Protein AF-0000000071303535 (afdb_homodimer)

Solvent-accessible surface area (backbone atoms only — not comparable to full-atom values): 16013 Å² total; per-residue (Å²): 134,84,82,80,77,78,75,60,75,80,63,80,74,70,64,69,58,74,83,58,77,64,74,82,63,90,60,69,71,50,70,33,48,31,32,41,33,42,33,33,62,86,78,70,45,72,51,74,47,78,40,44,29,44,66,89,25,22,43,39,17,25,52,47,48,33,37,77,74,31,90,90,42,44,72,45,66,46,76,41,69,42,66,25,46,36,82,42,27,54,68,84,49,58,52,30,68,91,77,30,31,38,73,44,52,30,39,34,52,96,85,44,75,44,79,56,94,60,48,44,37,54,35,65,69,55,77,68,25,32,38,34,42,35,35,44,69,66,137,135,83,82,79,78,79,77,63,77,80,63,80,74,70,67,69,60,76,84,59,76,65,74,80,63,90,60,71,72,50,69,34,49,32,33,42,34,42,32,34,62,85,76,70,45,74,52,74,46,79,41,44,28,45,65,89,27,22,43,39,17,25,53,48,49,32,36,76,74,31,91,89,42,44,71,45,66,48,77,41,69,42,66,26,44,36,82,42,26,53,67,84,50,57,51,30,65,90,78,30,32,39,74,44,52,30,38,33,51,97,85,44,74,44,78,56,94,61,49,43,35,53,35,65,69,55,77,69,25,32,38,33,42,34,34,44,70,66,134

Radius of gyration: 20.57 Å; Cα contacts (8 Å, |Δi|>4): 544; chains: 2; bounding box: 60×55×43 Å

pLDDT: mean 84.47, std 25.71, range [23.14, 98.94]

Sequence (278 aa):
MALTAISLLCFAALLPFPGLGLPAGSGKLEQVPVRVTVINELTNEQISYSTTVVEEGLMFGALNQLQDTNDGFKFSYTIHKTFGIYLESVNGLAGSDKDQTYWELLSEKAGVITRLEVGIGCYQPKKNENFIMNFTSWDMALTAISLLC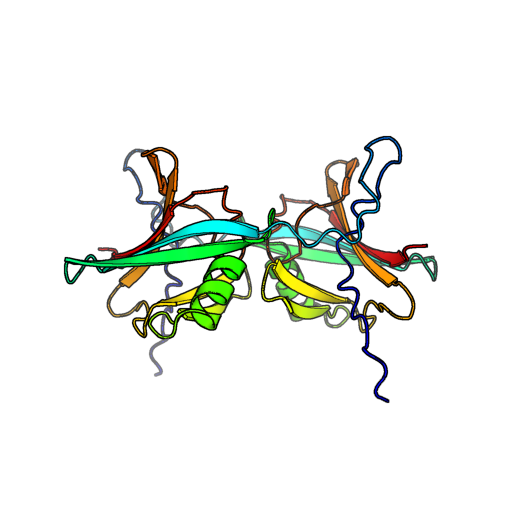FAALLPFPGLGLPAGSGKLEQVPVRVTVINELTNEQISYSTTVVEEGLMFGALNQLQDTNDGFKFSYTIHKTFGIYLESVNGLAGSDKDQTYWELLSEKAGVITRLEVGIGCYQPKKNENFIMNFTSWD

Secondary structure (DSSP, 8-state):
-----------------TTS----------EEEEEEEEEETTTTEEEEEEEEEETT--HHHHHHHHHHH-TT--EEEEEETTTEEEEEEETTEE-BTTTTEEEEEEEEETTEEEE-SS-TTT--PPTT-EEEEEEEE--/-----------------TTS----------EEEEEEEEEETTTTEEEEEEEEEETT--HHHHHHHHHHH-TT--EEEEEETTTEEEEEEETTEE-BTTTTEEEEEEEEETTEEEE-SS-TTT--PPTT-EEEEEEEE--

Structure (mmCIF, N/CA/C/O backbone):
data_AF-0000000071303535-model_v1
#
loop_
_entity.id
_entity.type
_entity.pdbx_description
1 polymer 'DUF4430 domain-containing protein'
#
loop_
_atom_site.group_PDB
_atom_site.id
_atom_site.type_symbol
_atom_site.label_atom_id
_atom_site.label_alt_id
_atom_site.label_comp_id
_atom_site.label_asym_id
_atom_site.label_entity_id
_atom_site.label_seq_id
_atom_site.pdbx_PDB_ins_code
_atom_site.Cartn_x
_atom_site.Cartn_y
_atom_site.Cartn_z
_atom_site.occupancy
_atom_site.B_iso_or_equiv
_atom_site.auth_seq_id
_atom_site.auth_comp_id
_atom_site.auth_asym_id
_atom_site.auth_atom_id
_atom_site.pdbx_PDB_model_num
ATOM 1 N N . MET A 1 1 ? 28.141 20.281 -17.656 1 27.3 1 MET A N 1
ATOM 2 C CA . MET A 1 1 ? 28.484 19.062 -16.922 1 27.3 1 MET A CA 1
ATOM 3 C C . MET A 1 1 ? 27.438 18.75 -15.875 1 27.3 1 MET A C 1
ATOM 5 O O . MET A 1 1 ? 27.172 19.562 -14.992 1 27.3 1 MET A O 1
ATOM 9 N N . ALA A 1 2 ? 26.312 18.016 -16.234 1 26.92 2 ALA A N 1
ATOM 10 C CA . ALA A 1 2 ? 24.938 18.109 -15.766 1 26.92 2 ALA A CA 1
ATOM 11 C C . ALA A 1 2 ? 24.828 17.672 -14.305 1 26.92 2 ALA A C 1
ATOM 13 O O . ALA A 1 2 ? 25.5 16.734 -13.875 1 26.92 2 ALA A O 1
ATOM 14 N N . LEU A 1 3 ? 24.297 18.547 -13.359 1 23.25 3 LEU A N 1
ATOM 15 C CA . LEU A 1 3 ? 24.031 18.578 -11.922 1 23.25 3 LEU A CA 1
ATOM 16 C C . LEU A 1 3 ? 23.141 17.406 -11.516 1 23.25 3 LEU A C 1
ATOM 18 O O . LEU A 1 3 ? 22.031 17.234 -12.055 1 23.25 3 LEU A O 1
ATOM 22 N N . THR A 1 4 ? 23.797 16.266 -11.203 1 27.47 4 THR A N 1
ATOM 23 C CA . THR A 1 4 ? 23.219 15.008 -10.727 1 27.47 4 THR A CA 1
ATOM 24 C C . THR A 1 4 ? 22.234 15.273 -9.586 1 27.47 4 THR A C 1
ATOM 26 O O . THR A 1 4 ? 22.641 15.758 -8.523 1 27.47 4 THR A O 1
ATOM 29 N N . ALA A 1 5 ? 20.969 15.625 -9.82 1 28.45 5 ALA A N 1
ATOM 30 C CA . ALA A 1 5 ? 19.891 15.922 -8.875 1 28.45 5 ALA A CA 1
ATOM 31 C C . ALA A 1 5 ? 19.703 14.773 -7.887 1 28.45 5 ALA A C 1
ATOM 33 O O . ALA A 1 5 ? 19.406 13.641 -8.281 1 28.45 5 ALA A O 1
ATOM 34 N N . ILE A 1 6 ? 20.469 14.719 -6.766 1 30.06 6 ILE A N 1
ATOM 35 C CA . ILE A 1 6 ? 20.344 13.805 -5.633 1 30.06 6 ILE A CA 1
ATOM 36 C C . ILE A 1 6 ? 18.906 13.805 -5.113 1 30.06 6 ILE A C 1
ATOM 38 O O . ILE A 1 6 ? 18.438 14.82 -4.586 1 30.06 6 ILE A O 1
ATOM 42 N N . SER A 1 7 ? 17.906 13.391 -5.836 1 29.11 7 SER A N 1
ATOM 43 C CA . SER A 1 7 ? 16.531 13.25 -5.363 1 29.11 7 SER A CA 1
ATOM 44 C C . SER A 1 7 ? 16.469 12.461 -4.059 1 29.11 7 SER A C 1
ATOM 46 O O . SER A 1 7 ? 16.766 11.273 -4.035 1 29.11 7 SER A O 1
ATOM 48 N N . LEU A 1 8 ? 16.859 12.984 -2.938 1 28.91 8 LEU A N 1
ATOM 49 C CA . LEU A 1 8 ? 16.688 12.461 -1.584 1 28.91 8 LEU A CA 1
ATOM 50 C C . LEU A 1 8 ? 15.227 12.125 -1.311 1 28.91 8 LEU A C 1
ATOM 52 O O . LEU A 1 8 ? 14.383 13.023 -1.243 1 28.91 8 LEU A O 1
ATOM 56 N N . LEU A 1 9 ? 14.688 11.086 -1.899 1 33 9 LEU A N 1
ATOM 57 C CA . LEU A 1 9 ? 13.406 10.523 -1.497 1 33 9 LEU A CA 1
ATOM 58 C C . LEU A 1 9 ? 13.242 10.578 0.018 1 33 9 LEU A C 1
ATOM 60 O O . LEU A 1 9 ? 14.055 10.008 0.753 1 33 9 LEU A O 1
ATOM 64 N N . CYS A 1 10 ? 12.734 11.602 0.532 1 31.38 10 CYS A N 1
ATOM 65 C CA . CYS A 1 10 ? 12.414 11.867 1.93 1 31.38 10 CYS A CA 1
ATOM 66 C C . CYS A 1 10 ? 11.773 10.641 2.58 1 31.38 10 CYS A C 1
ATOM 68 O O . CYS A 1 10 ? 10.648 10.266 2.24 1 31.38 10 CYS A O 1
ATOM 70 N N . PHE A 1 11 ? 12.484 9.539 3.021 1 32.41 11 PHE A N 1
ATOM 71 C CA . PHE A 1 11 ? 12.234 8.531 4.039 1 32.41 11 PHE A CA 1
ATOM 72 C C . PHE A 1 11 ? 11.492 9.125 5.23 1 32.41 11 PHE A C 1
ATOM 74 O O . PHE A 1 11 ? 11.75 10.266 5.621 1 32.41 11 PHE A O 1
ATOM 81 N N . ALA A 1 12 ? 10.203 8.797 5.559 1 34.56 12 ALA A N 1
ATOM 82 C CA . ALA A 1 12 ? 9.766 9.047 6.93 1 34.56 12 ALA A CA 1
ATOM 83 C C . ALA A 1 12 ? 10.945 9.086 7.887 1 34.56 12 ALA A C 1
ATOM 85 O O . ALA A 1 12 ? 11.773 8.172 7.906 1 34.56 12 ALA A O 1
ATOM 86 N N . ALA A 1 13 ? 11.289 10.289 8.25 1 32.31 13 ALA A N 1
ATOM 87 C CA . ALA A 1 13 ? 12.344 10.578 9.219 1 32.31 13 ALA A CA 1
ATOM 88 C C . ALA A 1 13 ? 12.266 9.633 10.414 1 32.31 13 ALA A C 1
ATOM 90 O O . ALA A 1 13 ? 11.383 9.758 11.266 1 32.31 13 ALA A O 1
ATOM 91 N N . LEU A 1 14 ? 12.352 8.328 10.227 1 34.78 14 LEU A N 1
ATOM 92 C CA . LEU A 1 14 ? 12.859 7.719 11.453 1 34.78 14 LEU A CA 1
ATOM 93 C C . LEU A 1 14 ? 13.922 8.602 12.094 1 34.78 14 LEU A C 1
ATOM 95 O O . LEU A 1 14 ? 15.023 8.75 11.562 1 34.78 14 LEU A O 1
ATOM 99 N N . LEU A 1 15 ? 13.445 9.711 12.609 1 33.34 15 LEU A N 1
ATOM 100 C CA . LEU A 1 15 ? 14.43 10.414 13.422 1 33.34 15 LEU A CA 1
ATOM 101 C C . LEU A 1 15 ? 15.359 9.43 14.133 1 33.34 15 LEU A C 1
ATOM 103 O O . LEU A 1 15 ? 14.891 8.461 14.734 1 33.34 15 LEU A O 1
ATOM 107 N N . PRO A 1 16 ? 16.562 9.406 13.766 1 35.44 16 PRO A N 1
ATOM 108 C CA . PRO A 1 16 ? 17.5 8.766 14.688 1 35.44 16 PRO A CA 1
ATOM 109 C C . PRO A 1 16 ? 17.359 9.281 16.125 1 35.44 16 PRO A C 1
ATOM 111 O O . PRO A 1 16 ? 17.531 10.477 16.359 1 35.44 16 PRO A O 1
ATOM 114 N N . PHE A 1 17 ? 16.438 8.93 16.922 1 34.16 17 PHE A N 1
ATOM 115 C CA . PHE A 1 17 ? 16.938 9.094 18.297 1 34.16 17 PHE A CA 1
ATOM 116 C C . PHE A 1 17 ? 18.406 8.734 18.375 1 34.16 17 PHE A C 1
ATOM 118 O O . PHE A 1 17 ? 18.844 7.715 17.844 1 34.16 17 PHE A O 1
ATOM 125 N N . PRO A 1 18 ? 19.359 9.672 18.734 1 34.62 18 PRO A N 1
ATOM 126 C CA . PRO A 1 18 ? 20.797 9.422 18.812 1 34.62 18 PRO A CA 1
ATOM 127 C C . PRO A 1 18 ? 21.125 8.008 19.297 1 34.62 18 PRO A C 1
ATOM 129 O O . PRO A 1 18 ? 22.281 7.578 19.219 1 34.62 18 PRO A O 1
ATOM 132 N N . GLY A 1 19 ? 20.531 7.637 20.406 1 33.69 19 GLY A N 1
ATOM 133 C CA . GLY A 1 19 ? 21.266 6.492 20.906 1 33.69 19 GLY A CA 1
ATOM 134 C C . GLY A 1 19 ? 21.375 5.359 19.906 1 33.69 19 GLY A C 1
ATOM 135 O O . GLY A 1 19 ? 21.953 4.316 20.203 1 33.69 19 GLY A O 1
ATOM 136 N N . LEU A 1 20 ? 20.281 5.164 19.141 1 32.88 20 LEU A N 1
ATOM 137 C CA . LEU A 1 20 ? 20.531 4.031 18.266 1 32.88 20 LEU A CA 1
ATOM 138 C C . LEU A 1 20 ? 21.5 4.422 17.156 1 32.88 20 LEU A C 1
ATOM 140 O O . LEU A 1 20 ? 21.312 5.445 16.484 1 32.88 20 LEU A O 1
ATOM 144 N N . GLY A 1 21 ? 22.797 4.199 17.203 1 32.16 21 GLY A N 1
ATOM 145 C CA . GLY A 1 21 ? 23.844 4.164 16.188 1 32.16 21 GLY A CA 1
ATOM 146 C C . GLY A 1 21 ? 23.297 4.02 14.781 1 32.16 21 GLY A C 1
ATOM 147 O O . GLY A 1 21 ? 23.156 2.906 14.273 1 32.16 21 GLY A O 1
ATOM 148 N N . LEU A 1 22 ? 22.328 4.742 14.445 1 36.47 22 LEU A N 1
ATOM 149 C CA . LEU A 1 22 ? 22.125 4.586 13.008 1 36.47 22 LEU A CA 1
ATOM 150 C C . LEU A 1 22 ? 23.422 4.844 12.242 1 36.47 22 LEU A C 1
ATOM 152 O O . LEU A 1 22 ? 24.062 5.871 12.445 1 36.47 22 LEU A O 1
ATOM 156 N N . PRO A 1 23 ? 24.312 3.977 11.93 1 34.44 23 PRO A N 1
ATOM 157 C CA . PRO A 1 23 ? 25.438 4.332 11.055 1 34.44 23 PRO A CA 1
ATOM 158 C C . PRO A 1 23 ? 25.062 5.383 10.008 1 34.44 23 PRO A C 1
ATOM 160 O O . PRO A 1 23 ? 23.953 5.348 9.461 1 34.44 23 PRO A O 1
ATOM 163 N N . ALA A 1 24 ? 25.297 6.645 10.094 1 36.06 24 ALA A N 1
ATOM 164 C CA . ALA A 1 24 ? 25.422 7.66 9.047 1 36.06 24 ALA A CA 1
ATOM 165 C C . ALA A 1 24 ? 25.719 7.023 7.695 1 36.06 24 ALA A C 1
ATOM 167 O O . ALA A 1 24 ? 26.172 7.707 6.77 1 36.06 24 ALA A O 1
ATOM 168 N N . GLY A 1 25 ? 26.203 5.742 7.582 1 37.97 25 GLY A N 1
ATOM 169 C CA . GLY A 1 25 ? 26.672 5.258 6.293 1 37.97 25 GLY A CA 1
ATOM 170 C C . GLY A 1 25 ? 25.703 5.562 5.16 1 37.97 25 GLY A C 1
ATOM 171 O O . GLY A 1 25 ? 24.5 5.676 5.379 1 37.97 25 GLY A O 1
ATOM 172 N N . SER A 1 26 ? 25.969 6.48 4.09 1 44.56 26 SER A N 1
ATOM 173 C CA . SER A 1 26 ? 25.406 6.555 2.74 1 44.56 26 SER A CA 1
ATOM 174 C C . SER A 1 26 ? 24.625 5.301 2.395 1 44.56 26 SER A C 1
ATOM 176 O O . SER A 1 26 ? 25.125 4.406 1.712 1 44.56 26 SER A O 1
ATOM 178 N N . GLY A 1 27 ? 24.188 4.5 3.186 1 48.56 27 GLY A N 1
ATOM 179 C CA . GLY A 1 27 ? 24 3.061 3.236 1 48.56 27 GLY A CA 1
ATOM 180 C C . GLY A 1 27 ? 22.969 2.557 2.23 1 48.56 27 GLY A C 1
ATOM 181 O O . GLY A 1 27 ? 21.844 3.049 2.184 1 48.56 27 GLY A O 1
ATOM 182 N N . LYS A 1 28 ? 23.391 2.248 1.044 1 59.94 28 LYS A N 1
ATOM 183 C CA . LYS A 1 28 ? 22.625 1.481 0.061 1 59.94 28 LYS A CA 1
ATOM 184 C C . LYS A 1 28 ? 21.625 0.56 0.743 1 59.94 28 LYS A C 1
ATOM 186 O O . LYS A 1 28 ? 21.969 -0.163 1.68 1 59.94 28 LYS A O 1
ATOM 191 N N . LEU A 1 29 ? 20.375 1 0.657 1 79.19 29 LEU A N 1
ATOM 192 C CA . LEU A 1 29 ? 19.359 0.067 1.14 1 79.19 29 LEU A CA 1
ATOM 193 C C . LEU A 1 29 ? 19.75 -1.372 0.823 1 79.19 29 LEU A C 1
ATOM 195 O O . LEU A 1 29 ? 20.062 -1.696 -0.324 1 79.19 29 LEU A O 1
ATOM 199 N N . GLU A 1 30 ? 20.062 -2.119 1.83 1 91.5 30 GLU A N 1
ATOM 200 C CA . GLU A 1 30 ? 20.469 -3.51 1.682 1 91.5 30 GLU A CA 1
ATOM 201 C C . GLU A 1 30 ? 19.438 -4.312 0.894 1 91.5 30 GLU A C 1
ATOM 203 O O . GLU A 1 30 ? 18.234 -4.211 1.147 1 91.5 30 GLU A O 1
ATOM 208 N N . GLN A 1 31 ? 19.891 -4.918 -0.188 1 96.69 31 GLN A N 1
ATOM 209 C CA . GLN A 1 31 ? 19.078 -5.855 -0.955 1 96.69 31 GLN A CA 1
ATOM 210 C C . GLN A 1 31 ? 19.141 -7.254 -0.35 1 96.69 31 GLN A C 1
ATOM 212 O O . GLN A 1 31 ? 20.203 -7.746 0.001 1 96.69 31 GLN A O 1
ATOM 217 N N . VAL A 1 32 ? 17.984 -7.84 -0.22 1 97.88 32 VAL A N 1
ATOM 218 C CA . VAL A 1 32 ? 17.938 -9.203 0.291 1 97.88 32 VAL A CA 1
ATOM 219 C C . VAL A 1 32 ? 17.297 -10.125 -0.745 1 97.88 32 VAL A C 1
ATOM 221 O O . VAL A 1 32 ? 16.391 -9.711 -1.469 1 97.88 32 VAL A O 1
ATOM 224 N N . PRO A 1 33 ? 17.719 -11.367 -0.818 1 98.44 33 PRO A N 1
ATOM 225 C CA . PRO A 1 33 ? 17.156 -12.281 -1.81 1 98.44 33 PRO A CA 1
ATOM 226 C C . PRO A 1 33 ? 15.758 -12.773 -1.432 1 98.44 33 PRO A C 1
ATOM 228 O O . PRO A 1 33 ? 15.484 -13.023 -0.256 1 98.44 33 PRO A O 1
ATOM 231 N N . VAL A 1 34 ? 14.883 -12.875 -2.457 1 98.75 34 VAL A N 1
ATOM 232 C CA . VAL A 1 34 ? 13.578 -13.508 -2.344 1 98.75 34 VAL A CA 1
ATOM 233 C C . VAL A 1 34 ? 13.281 -14.305 -3.611 1 98.75 34 VAL A C 1
ATOM 235 O O . VAL A 1 34 ? 13.992 -14.195 -4.609 1 98.75 34 VAL A O 1
ATOM 238 N N . ARG A 1 35 ? 12.289 -15.164 -3.514 1 98.81 35 ARG A N 1
ATOM 239 C CA . ARG A 1 35 ? 11.82 -15.93 -4.664 1 98.81 35 ARG A CA 1
ATOM 240 C C . ARG A 1 35 ? 10.352 -15.641 -4.957 1 98.81 35 ARG A C 1
ATOM 242 O O . ARG A 1 35 ? 9.602 -15.25 -4.062 1 98.81 35 ARG A O 1
ATOM 249 N N . VAL A 1 36 ? 9.984 -15.703 -6.176 1 98.94 36 VAL A N 1
ATOM 250 C CA . VAL A 1 36 ? 8.609 -15.555 -6.633 1 98.94 36 VAL A CA 1
ATOM 251 C C . VAL A 1 36 ? 8.18 -16.812 -7.395 1 98.94 36 VAL A C 1
ATOM 253 O O . VAL A 1 36 ? 8.805 -17.188 -8.391 1 98.94 36 VAL A O 1
ATOM 256 N N . THR A 1 37 ? 7.219 -17.469 -6.887 1 98.88 37 THR A N 1
ATOM 257 C CA . THR A 1 37 ? 6.645 -18.594 -7.598 1 98.88 37 THR A CA 1
ATOM 258 C C . THR A 1 37 ? 5.254 -18.266 -8.125 1 98.88 37 THR A C 1
ATOM 260 O O . THR A 1 37 ? 4.387 -17.828 -7.363 1 98.88 37 THR A O 1
ATOM 263 N N . VAL A 1 38 ? 5.07 -18.406 -9.414 1 98.94 38 VAL A N 1
ATOM 264 C CA . VAL A 1 38 ? 3.789 -18.172 -10.078 1 98.94 38 VAL A CA 1
ATOM 265 C C . VAL A 1 38 ? 3.137 -19.516 -10.398 1 98.94 38 VAL A C 1
ATOM 267 O O . VAL A 1 38 ? 3.73 -20.359 -11.086 1 98.94 38 VAL A O 1
ATOM 270 N N . ILE A 1 39 ? 1.934 -19.734 -9.859 1 98.81 39 ILE A N 1
ATOM 271 C CA . ILE A 1 39 ? 1.203 -20.984 -10.062 1 98.81 39 ILE A CA 1
ATOM 272 C C . ILE A 1 39 ? -0.135 -20.688 -10.734 1 98.81 39 ILE A C 1
ATOM 274 O O . ILE A 1 39 ? -0.841 -19.75 -10.352 1 98.81 39 ILE A O 1
ATOM 278 N N . ASN A 1 40 ? -0.407 -21.328 -11.773 1 98.69 40 ASN A N 1
ATOM 279 C CA . ASN A 1 40 ? -1.754 -21.375 -12.328 1 98.69 40 ASN A CA 1
ATOM 280 C C . ASN A 1 40 ? -2.449 -22.688 -11.984 1 98.69 40 ASN A C 1
ATOM 282 O O . ASN A 1 40 ? -2.182 -23.719 -12.609 1 98.69 40 ASN A O 1
ATOM 286 N N . GLU A 1 41 ? -3.324 -22.625 -11.039 1 97.38 41 GLU A N 1
ATOM 287 C CA . GLU A 1 41 ? -3.994 -23.828 -10.57 1 97.38 41 GLU A CA 1
ATOM 288 C C . GLU A 1 41 ? -4.895 -24.422 -11.656 1 97.38 41 GLU A C 1
ATOM 290 O O . GLU A 1 41 ? -5.133 -25.625 -11.688 1 97.38 41 GLU A O 1
ATOM 295 N N . LEU A 1 42 ? -5.422 -23.594 -12.484 1 96.75 42 LEU A N 1
ATOM 296 C CA . LEU A 1 42 ? -6.367 -24.062 -13.492 1 96.75 42 LEU A CA 1
ATOM 297 C C . LEU A 1 42 ? -5.66 -24.875 -14.562 1 96.75 42 LEU A C 1
ATOM 299 O O . LEU A 1 42 ? -6.23 -25.828 -15.102 1 96.75 42 LEU A O 1
ATOM 303 N N . THR A 1 43 ? -4.434 -24.547 -14.867 1 97.5 43 THR A N 1
ATOM 304 C CA . THR A 1 43 ? -3.684 -25.266 -15.891 1 97.5 43 THR A CA 1
ATOM 305 C C . THR A 1 43 ? -2.611 -26.156 -15.25 1 97.5 43 THR A C 1
ATOM 307 O O . THR A 1 43 ? -1.944 -26.922 -15.945 1 97.5 43 THR A O 1
ATOM 310 N N . ASN A 1 44 ? -2.445 -26.031 -13.961 1 97.19 44 ASN A N 1
ATOM 311 C CA . ASN A 1 44 ? -1.444 -26.781 -13.211 1 97.19 44 ASN A CA 1
ATOM 312 C C . ASN A 1 44 ? -0.029 -26.453 -13.68 1 97.19 44 ASN A C 1
ATOM 314 O O . ASN A 1 44 ? 0.799 -27.344 -13.844 1 97.19 44 ASN A O 1
ATOM 318 N N . GLU A 1 45 ? 0.254 -25.281 -14.07 1 98 45 GLU A N 1
ATOM 319 C CA . GLU A 1 45 ? 1.578 -24.781 -14.438 1 98 45 GLU A CA 1
ATOM 320 C C . GLU A 1 45 ? 2.197 -23.969 -13.312 1 98 45 GLU A C 1
ATOM 322 O O . GLU A 1 45 ? 1.485 -23.281 -12.562 1 98 45 GLU A O 1
ATOM 327 N N . GLN A 1 46 ? 3.473 -24.078 -13.164 1 98.44 46 GLN A N 1
ATOM 328 C CA . GLN A 1 46 ? 4.211 -23.312 -12.164 1 98.44 46 GLN A CA 1
ATOM 329 C C . GLN A 1 46 ? 5.559 -22.859 -12.711 1 98.44 46 GLN A C 1
ATOM 331 O O . GLN A 1 46 ? 6.234 -23.609 -13.422 1 98.44 46 GLN A O 1
ATOM 336 N N . ILE A 1 47 ? 5.926 -21.688 -12.477 1 98.56 47 ILE A N 1
ATOM 337 C CA . ILE A 1 47 ? 7.227 -21.125 -12.836 1 98.56 47 ILE A CA 1
ATOM 338 C C . ILE A 1 47 ? 7.785 -20.328 -11.656 1 98.56 47 ILE A C 1
ATOM 340 O O . ILE A 1 47 ? 7.047 -19.594 -10.992 1 98.56 47 ILE A O 1
ATOM 344 N N . SER A 1 48 ? 9.055 -20.406 -11.336 1 98.69 48 SER A N 1
ATOM 345 C CA . SER A 1 48 ? 9.695 -19.703 -10.242 1 98.69 48 SER A CA 1
ATOM 346 C C . SER A 1 48 ? 10.789 -18.766 -10.742 1 98.69 48 SER A C 1
ATOM 348 O O . SER A 1 48 ? 11.453 -19.062 -11.742 1 98.69 48 SER A O 1
ATOM 350 N N . TYR A 1 49 ? 10.953 -17.719 -10.039 1 98.81 49 TYR A N 1
ATOM 351 C CA . TYR A 1 49 ? 11.969 -16.703 -10.32 1 98.81 49 TYR A CA 1
ATOM 352 C C . TYR A 1 49 ? 12.758 -16.359 -9.062 1 98.81 49 TYR A C 1
ATOM 354 O O . TYR A 1 49 ? 12.258 -16.531 -7.945 1 98.81 49 TYR A O 1
ATOM 362 N N . SER A 1 50 ? 13.977 -15.93 -9.242 1 98.69 50 SER A N 1
ATOM 363 C CA . SER A 1 50 ? 14.766 -15.344 -8.172 1 98.69 50 SER A CA 1
ATOM 364 C C . SER A 1 50 ? 14.93 -13.836 -8.367 1 98.69 50 SER A C 1
ATOM 366 O O . SER A 1 50 ? 15.125 -13.367 -9.492 1 98.69 50 SER A O 1
ATOM 368 N N . THR A 1 51 ? 14.844 -13.117 -7.309 1 98.75 51 THR A N 1
ATOM 369 C CA . THR A 1 51 ? 15.055 -11.672 -7.348 1 98.75 51 THR A CA 1
ATOM 370 C C . THR A 1 51 ? 15.492 -11.156 -5.98 1 98.75 51 THR A C 1
ATOM 372 O O . THR A 1 51 ? 15.914 -11.93 -5.121 1 98.75 51 THR A O 1
ATO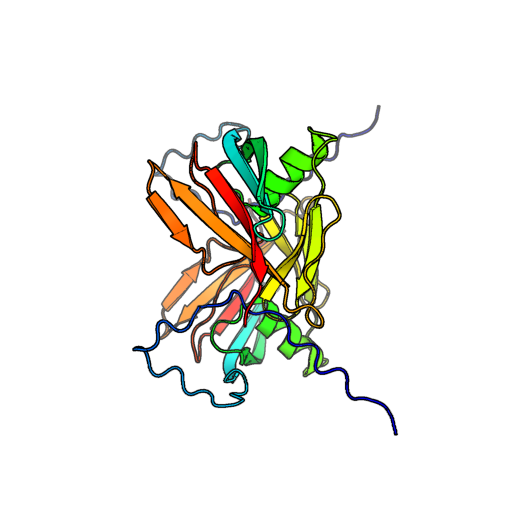M 375 N N . THR A 1 52 ? 15.57 -9.812 -5.766 1 98.56 52 THR A N 1
ATOM 376 C CA . THR A 1 52 ? 15.898 -9.18 -4.492 1 98.56 52 THR A CA 1
ATOM 377 C C . THR A 1 52 ? 14.883 -8.094 -4.148 1 98.56 52 THR A C 1
ATOM 379 O O . THR A 1 52 ? 14.102 -7.672 -5.008 1 98.56 52 THR A O 1
ATOM 382 N N . VAL A 1 53 ? 14.836 -7.762 -2.932 1 98.38 53 VAL A N 1
ATOM 383 C CA . VAL A 1 53 ? 14.031 -6.645 -2.443 1 98.38 53 VAL A CA 1
ATOM 384 C C . VAL A 1 53 ? 14.828 -5.836 -1.428 1 98.38 53 VAL A C 1
ATOM 386 O O . VAL A 1 53 ? 15.648 -6.387 -0.69 1 98.38 53 VAL A O 1
ATOM 389 N N . VAL A 1 54 ? 14.664 -4.535 -1.482 1 96.25 54 VAL A N 1
ATOM 390 C CA . VAL A 1 54 ? 15.273 -3.697 -0.456 1 96.25 54 VAL A CA 1
ATOM 391 C C . VAL A 1 54 ? 14.812 -4.152 0.926 1 96.25 54 VAL A C 1
ATOM 393 O O . VAL A 1 54 ? 13.633 -4.457 1.124 1 96.25 54 VAL A O 1
ATOM 396 N N . GLU A 1 55 ? 15.797 -4.09 1.83 1 92.5 55 GLU A N 1
ATOM 397 C CA . GLU A 1 55 ? 15.406 -4.406 3.201 1 92.5 55 GLU A CA 1
ATOM 398 C C . GLU A 1 55 ? 14.289 -3.488 3.68 1 92.5 55 GLU A C 1
ATOM 400 O O . GLU A 1 55 ? 14.352 -2.271 3.496 1 92.5 55 GLU A O 1
ATOM 405 N N . GLU A 1 56 ? 13.203 -3.879 4.172 1 89.25 56 GLU A N 1
ATOM 406 C CA . GLU A 1 56 ? 12.039 -3.146 4.66 1 89.25 56 GLU A CA 1
ATOM 407 C C . GLU A 1 56 ? 11.117 -2.75 3.512 1 89.25 56 GLU A C 1
ATOM 409 O O . GLU A 1 56 ? 10.117 -2.051 3.719 1 89.25 56 GLU A O 1
ATOM 414 N N . GLY A 1 57 ? 11.562 -3.092 2.262 1 95.75 57 GLY A N 1
ATOM 415 C CA . GLY A 1 57 ? 10.703 -2.834 1.115 1 95.75 57 GLY A CA 1
ATOM 416 C C . GLY A 1 57 ? 9.5 -3.756 1.049 1 95.75 57 GLY A C 1
ATOM 417 O O . GLY A 1 57 ? 9.336 -4.633 1.901 1 95.75 57 GLY A O 1
ATOM 418 N N . LEU A 1 58 ? 8.633 -3.492 0.096 1 98.12 58 LEU A N 1
ATOM 419 C CA . LEU A 1 58 ? 7.375 -4.227 -0.021 1 98.12 58 LEU A CA 1
ATOM 420 C C . LEU A 1 58 ? 7.457 -5.27 -1.129 1 98.12 58 LEU A C 1
ATOM 422 O O . LEU A 1 58 ? 8.375 -5.238 -1.953 1 98.12 58 LEU A O 1
ATOM 426 N N . MET A 1 59 ? 6.523 -6.23 -1.126 1 98.75 59 MET A N 1
ATOM 427 C CA . MET A 1 59 ? 6.398 -7.188 -2.221 1 98.75 59 MET A CA 1
ATOM 428 C C . MET A 1 59 ? 6.289 -6.473 -3.562 1 98.75 59 MET A C 1
ATOM 430 O O . MET A 1 59 ? 6.852 -6.926 -4.562 1 98.75 59 MET A O 1
ATOM 434 N N . PHE A 1 60 ? 5.645 -5.371 -3.578 1 98.88 60 PHE A N 1
ATOM 435 C CA . PHE A 1 60 ? 5.523 -4.531 -4.766 1 98.88 60 PHE A CA 1
ATOM 436 C C . PHE A 1 60 ? 6.898 -4.191 -5.328 1 98.88 60 PHE A C 1
ATOM 438 O O . PHE A 1 60 ? 7.109 -4.262 -6.539 1 98.88 60 PHE A O 1
ATOM 445 N N . GLY A 1 61 ? 7.812 -3.871 -4.496 1 98.69 61 GLY A N 1
ATOM 446 C CA . GLY A 1 61 ? 9.172 -3.57 -4.914 1 98.69 61 GLY A CA 1
ATOM 447 C C . GLY A 1 61 ? 9.891 -4.766 -5.512 1 98.69 61 GLY A C 1
ATOM 448 O O . GLY A 1 61 ? 10.617 -4.633 -6.5 1 98.69 61 GLY A O 1
ATOM 449 N N . ALA A 1 62 ? 9.719 -5.914 -4.926 1 98.88 62 ALA A N 1
ATOM 450 C CA . ALA A 1 62 ? 10.336 -7.137 -5.441 1 98.88 62 ALA A CA 1
ATOM 451 C C . ALA A 1 62 ? 9.812 -7.461 -6.84 1 98.88 62 ALA A C 1
ATOM 453 O O . ALA A 1 62 ? 10.578 -7.863 -7.715 1 98.88 62 ALA A O 1
ATOM 454 N N . LEU A 1 63 ? 8.492 -7.297 -7.016 1 98.94 63 LEU A N 1
ATOM 455 C CA . LEU A 1 63 ? 7.895 -7.594 -8.312 1 98.94 63 LEU A CA 1
ATOM 456 C C . LEU A 1 63 ? 8.383 -6.609 -9.375 1 98.94 63 LEU A C 1
ATOM 458 O O . LEU A 1 63 ? 8.641 -7 -10.516 1 98.94 63 LEU A O 1
ATOM 462 N N . ASN A 1 64 ? 8.5 -5.379 -8.984 1 98.88 64 ASN A N 1
ATOM 463 C CA . ASN A 1 64 ? 9.062 -4.398 -9.914 1 98.88 64 ASN A CA 1
ATOM 464 C C . ASN A 1 64 ? 10.508 -4.73 -10.266 1 98.88 64 ASN A C 1
ATOM 466 O O . ASN A 1 64 ? 10.898 -4.66 -11.438 1 98.88 64 ASN A O 1
ATOM 470 N N . GLN A 1 65 ? 11.328 -5.027 -9.219 1 98.69 65 GLN A N 1
ATOM 471 C CA . GLN A 1 65 ? 12.711 -5.414 -9.461 1 98.69 65 GLN A CA 1
ATOM 472 C C . GLN A 1 65 ? 12.789 -6.613 -10.406 1 98.69 65 GLN A C 1
ATOM 474 O O . GLN A 1 65 ? 13.602 -6.625 -11.336 1 98.69 65 GLN A O 1
ATOM 479 N N . LEU A 1 66 ? 11.938 -7.605 -10.164 1 98.88 66 LEU A N 1
ATOM 480 C CA . LEU A 1 66 ? 11.914 -8.805 -11 1 98.88 66 LEU A CA 1
ATOM 481 C C . LEU A 1 66 ? 11.547 -8.453 -12.438 1 98.88 66 LEU A C 1
ATOM 483 O O . LEU A 1 66 ? 12.211 -8.891 -13.375 1 98.88 66 LEU A O 1
ATOM 487 N N . GLN A 1 67 ? 10.539 -7.703 -12.602 1 98.81 67 GLN A N 1
ATOM 488 C CA . GLN A 1 67 ? 10.086 -7.309 -13.93 1 98.81 67 GLN A CA 1
ATOM 489 C C . GLN A 1 67 ? 11.164 -6.535 -14.672 1 98.81 67 GLN A C 1
ATOM 491 O O . GLN A 1 67 ? 11.312 -6.672 -15.891 1 98.81 67 GLN A O 1
ATOM 496 N N . ASP A 1 68 ? 11.914 -5.68 -13.984 1 98.31 68 ASP A N 1
ATOM 497 C CA . ASP A 1 68 ? 12.945 -4.852 -14.594 1 98.31 68 ASP A CA 1
ATOM 498 C C . ASP A 1 68 ? 14.156 -5.691 -15 1 98.31 68 ASP A C 1
ATOM 500 O O . ASP A 1 68 ? 14.922 -5.293 -15.875 1 98.31 68 ASP A O 1
ATOM 504 N N . THR A 1 69 ? 14.336 -6.871 -14.352 1 98.19 69 THR A N 1
ATOM 505 C CA . THR A 1 69 ? 15.586 -7.594 -14.547 1 98.19 69 THR A CA 1
ATOM 506 C C . THR A 1 69 ? 15.336 -8.914 -15.266 1 98.19 69 THR A C 1
ATOM 508 O O . THR A 1 69 ? 16.281 -9.602 -15.664 1 98.19 69 THR A O 1
ATOM 511 N N . ASN A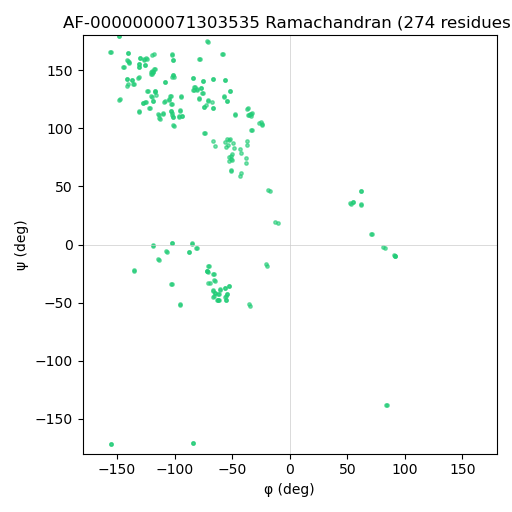 1 70 ? 14.133 -9.305 -15.359 1 98.62 70 ASN A N 1
ATOM 512 C CA . ASN A 1 70 ? 13.773 -10.547 -16.031 1 98.62 70 ASN A CA 1
ATOM 513 C C . ASN A 1 70 ? 12.648 -10.344 -17.031 1 98.62 70 ASN A C 1
ATOM 515 O O . ASN A 1 70 ? 11.5 -10.141 -16.656 1 98.62 70 ASN A O 1
ATOM 519 N N . ASP A 1 71 ? 12.945 -10.539 -18.312 1 97.94 71 ASP A N 1
ATOM 520 C CA . ASP A 1 71 ? 11.984 -10.273 -19.391 1 97.94 71 ASP A CA 1
ATOM 521 C C . ASP A 1 71 ? 10.867 -11.312 -19.391 1 97.94 71 ASP A C 1
ATOM 523 O O . ASP A 1 71 ? 9.82 -11.117 -20.016 1 97.94 71 ASP A O 1
ATOM 527 N N . GLY A 1 72 ? 11.117 -12.391 -18.75 1 98.12 72 GLY A N 1
ATOM 528 C CA . GLY A 1 72 ? 10.133 -13.461 -18.719 1 98.12 72 GLY A CA 1
ATOM 529 C C . GLY A 1 72 ? 9.047 -13.234 -17.688 1 98.12 72 GLY A C 1
ATOM 530 O O . GLY A 1 72 ? 8.102 -14.023 -17.594 1 98.12 72 GLY A O 1
ATOM 531 N N . PHE A 1 73 ? 9.172 -12.203 -16.969 1 98.75 73 PHE A N 1
ATOM 532 C CA . PHE A 1 73 ? 8.188 -11.898 -15.938 1 98.75 73 PHE A CA 1
ATOM 533 C C . PHE A 1 73 ? 7.602 -10.508 -16.141 1 98.75 73 PHE A C 1
ATOM 535 O O . PHE A 1 73 ? 8.336 -9.539 -16.328 1 98.75 73 PHE A O 1
ATOM 542 N N . LYS A 1 74 ? 6.258 -10.477 -16.062 1 98.69 74 LYS A N 1
ATOM 543 C CA . LYS A 1 74 ? 5.527 -9.219 -16.141 1 98.69 74 LYS A CA 1
ATOM 544 C C . LYS A 1 74 ? 4.34 -9.219 -15.18 1 98.69 74 LYS A C 1
ATOM 546 O O . LYS A 1 74 ? 3.689 -10.25 -14.984 1 98.69 74 LYS A O 1
ATOM 551 N N . PHE A 1 75 ? 4.137 -8.117 -14.641 1 98.88 75 PHE A N 1
ATOM 552 C CA . PHE A 1 75 ? 2.912 -7.965 -13.867 1 98.88 75 PHE A CA 1
ATOM 553 C C . PHE A 1 75 ? 2.311 -6.582 -14.07 1 98.88 75 PHE A C 1
ATOM 555 O O . PHE A 1 75 ? 2.998 -5.66 -14.516 1 98.88 75 PHE A O 1
ATOM 562 N N . SER A 1 76 ? 0.976 -6.5 -13.781 1 98.69 76 SER A N 1
ATOM 563 C CA . SER A 1 76 ? 0.28 -5.219 -13.797 1 98.69 76 SER A CA 1
ATOM 564 C C . SER A 1 76 ? -0.551 -5.023 -12.531 1 98.69 76 SER A C 1
ATOM 566 O O . SER A 1 76 ? -0.883 -5.996 -11.844 1 98.69 76 SER A O 1
ATOM 568 N N . TYR A 1 77 ? -0.775 -3.777 -12.227 1 98.69 77 TYR A N 1
ATOM 569 C CA . TYR A 1 77 ? -1.55 -3.428 -11.039 1 98.69 77 TYR A CA 1
ATOM 570 C C . TYR A 1 77 ? -2.484 -2.26 -11.328 1 98.69 77 TYR A C 1
ATOM 572 O O . TYR A 1 77 ? -2.291 -1.524 -12.297 1 98.69 77 TYR A O 1
ATOM 580 N N . THR A 1 78 ? -3.551 -2.117 -10.562 1 98 78 THR A N 1
ATOM 581 C CA . THR A 1 78 ? -4.422 -0.949 -10.508 1 98 78 THR A CA 1
ATOM 582 C C . THR A 1 78 ? -4.43 -0.345 -9.109 1 98 78 THR A C 1
ATOM 584 O O . THR A 1 78 ? -3.885 -0.931 -8.172 1 98 78 THR A O 1
ATOM 587 N N . ILE A 1 79 ? -4.887 0.85 -9.047 1 98.38 79 ILE A N 1
ATOM 588 C CA . ILE A 1 79 ? -5.023 1.5 -7.746 1 98.38 79 ILE A CA 1
ATOM 589 C C . ILE A 1 79 ? -6.484 1.453 -7.297 1 98.38 79 ILE A C 1
ATOM 591 O O . ILE A 1 79 ? -7.34 2.111 -7.887 1 98.38 79 ILE A O 1
ATOM 595 N N . HIS A 1 80 ? -6.773 0.649 -6.285 1 97.06 80 HIS A N 1
ATOM 596 C CA . HIS A 1 80 ? -8.086 0.624 -5.652 1 97.06 80 HIS A CA 1
ATOM 597 C C . HIS A 1 80 ? -8.242 1.771 -4.66 1 97.06 80 HIS A C 1
ATOM 599 O O . HIS A 1 80 ? -7.398 1.961 -3.785 1 97.06 80 HIS A O 1
ATOM 605 N N . LYS A 1 81 ? -9.289 2.48 -4.656 1 96.94 81 LYS A N 1
ATOM 606 C CA . LYS A 1 81 ? -9.469 3.723 -3.908 1 96.94 81 LYS A CA 1
ATOM 607 C C . LYS A 1 81 ? -9.461 3.463 -2.404 1 96.94 81 LYS A C 1
ATOM 609 O O . LYS A 1 81 ? -9.164 4.363 -1.617 1 96.94 81 LYS A O 1
ATOM 614 N N . THR A 1 82 ? -9.812 2.254 -1.985 1 95.5 82 THR A N 1
ATOM 615 C CA . THR A 1 82 ? -9.922 1.943 -0.565 1 95.5 82 THR A CA 1
ATOM 616 C C . THR A 1 82 ? -8.703 1.161 -0.087 1 95.5 82 THR A C 1
ATOM 618 O O . THR A 1 82 ? -8.203 1.393 1.017 1 95.5 82 THR A O 1
ATOM 621 N N . PHE A 1 83 ? -8.164 0.289 -1.039 1 95.94 83 PHE A N 1
ATOM 622 C CA . PHE A 1 83 ? -7.211 -0.704 -0.557 1 95.94 83 PHE A CA 1
ATOM 623 C C . PHE A 1 83 ? -5.852 -0.517 -1.221 1 95.94 83 PHE A C 1
ATOM 625 O O . PHE A 1 83 ? -4.902 -1.243 -0.92 1 95.94 83 PHE A O 1
ATOM 632 N N . GLY A 1 84 ? -5.766 0.434 -2.074 1 97.81 84 GLY A N 1
ATOM 633 C CA . GLY A 1 84 ? -4.469 0.783 -2.635 1 97.81 84 GLY A CA 1
ATOM 634 C C . GLY A 1 84 ? -4.074 -0.09 -3.811 1 97.81 84 GLY A C 1
ATOM 635 O O . GLY A 1 84 ? -4.898 -0.378 -4.684 1 97.81 84 GLY A O 1
ATOM 636 N N . ILE A 1 85 ? -2.783 -0.5 -3.848 1 98.69 85 ILE A N 1
ATOM 637 C CA . ILE A 1 85 ? -2.234 -1.199 -5.004 1 98.69 85 ILE A CA 1
ATOM 638 C C . ILE A 1 85 ? -2.811 -2.611 -5.074 1 98.69 85 ILE A C 1
ATOM 640 O O . ILE A 1 85 ? -2.697 -3.383 -4.117 1 98.69 85 ILE A O 1
ATOM 644 N N . TYR A 1 86 ? -3.41 -2.928 -6.195 1 97.81 86 TYR A N 1
ATOM 645 C CA . TYR A 1 86 ? -4.078 -4.203 -6.43 1 97.81 86 TYR A CA 1
ATOM 646 C C . TYR A 1 86 ? -3.436 -4.953 -7.59 1 97.81 86 TYR A C 1
ATOM 648 O O . TYR A 1 86 ? -3.299 -4.41 -8.688 1 97.81 86 TYR A O 1
ATOM 656 N N . LEU A 1 87 ? -2.994 -6.18 -7.324 1 98.75 87 LEU A N 1
ATOM 657 C CA . LEU A 1 87 ? -2.416 -7.02 -8.367 1 98.75 87 LEU A CA 1
ATOM 658 C C . LEU A 1 87 ? -3.469 -7.402 -9.398 1 98.75 87 LEU A C 1
ATOM 660 O O . LEU A 1 87 ? -4.43 -8.109 -9.078 1 98.75 87 LEU A O 1
ATOM 664 N N . GLU A 1 88 ? -3.211 -6.957 -10.609 1 98.25 88 GLU A N 1
ATOM 665 C CA . GLU A 1 88 ? -4.195 -7.184 -11.656 1 98.25 88 GLU A CA 1
ATOM 666 C C . GLU A 1 88 ? -3.861 -8.438 -12.469 1 98.25 88 GLU A C 1
ATOM 668 O O . GLU A 1 88 ? -4.719 -9.297 -12.664 1 98.25 88 GLU A O 1
ATOM 673 N N . SER A 1 89 ? -2.645 -8.5 -12.93 1 98.81 89 SER A N 1
ATOM 674 C CA . SER A 1 89 ? -2.277 -9.625 -13.789 1 98.81 89 SER A CA 1
ATOM 675 C C . SER A 1 89 ? -0.831 -10.047 -13.555 1 98.81 89 SER A C 1
ATOM 677 O O . SER A 1 89 ? -0.001 -9.234 -13.133 1 98.81 89 SER A O 1
ATOM 679 N N . VAL A 1 90 ? -0.542 -11.242 -13.797 1 98.88 90 VAL A N 1
ATOM 680 C CA . VAL A 1 90 ? 0.801 -11.812 -13.836 1 98.88 90 VAL A CA 1
ATOM 681 C C . VAL A 1 90 ? 1.005 -12.562 -15.156 1 98.88 90 VAL A C 1
ATOM 683 O O . VAL A 1 90 ? 0.202 -13.422 -15.516 1 98.88 90 VAL A O 1
ATOM 686 N N . ASN A 1 91 ? 2.072 -12.086 -15.898 1 98.5 91 ASN A N 1
ATOM 687 C CA . ASN A 1 91 ? 2.434 -12.68 -17.188 1 98.5 91 ASN A CA 1
ATOM 688 C C . ASN A 1 91 ? 1.251 -12.688 -18.141 1 98.5 91 ASN A C 1
ATOM 690 O O . ASN A 1 91 ? 0.982 -13.703 -18.797 1 98.5 91 ASN A O 1
ATOM 694 N N . GLY A 1 92 ? 0.507 -11.633 -18.031 1 97.69 92 GLY A N 1
ATOM 695 C CA . GLY A 1 92 ? -0.546 -11.398 -19 1 97.69 92 GLY A CA 1
ATOM 696 C C . GLY A 1 92 ? -1.88 -11.992 -18.594 1 97.69 92 GLY A C 1
ATOM 697 O O . GLY A 1 92 ? -2.885 -11.812 -19.281 1 97.69 92 GLY A O 1
ATOM 698 N N . LEU A 1 93 ? -1.908 -12.773 -17.578 1 98.5 93 LEU A N 1
ATOM 699 C CA . LEU A 1 93 ? -3.143 -13.391 -17.109 1 98.5 93 LEU A CA 1
ATOM 700 C C . LEU A 1 93 ? -3.766 -12.555 -15.984 1 98.5 93 LEU A C 1
ATOM 702 O O . LEU A 1 93 ? -3.195 -12.445 -14.898 1 98.5 93 LEU A O 1
ATOM 706 N N . ALA A 1 94 ? -5 -11.984 -16.266 1 98.44 94 ALA A N 1
ATOM 707 C CA . ALA A 1 94 ? -5.711 -11.172 -15.289 1 98.44 94 ALA A CA 1
ATOM 708 C C . ALA A 1 94 ? -6.836 -11.969 -14.625 1 98.44 94 ALA A C 1
ATOM 710 O O . ALA A 1 94 ? -7.445 -12.828 -15.258 1 98.44 94 ALA A O 1
ATOM 711 N N . GLY A 1 95 ? -7.098 -11.711 -13.359 1 97.19 95 GLY A N 1
ATOM 712 C CA . GLY A 1 95 ? -8.328 -12.219 -12.766 1 97.19 95 GLY A CA 1
ATOM 713 C C . GLY A 1 95 ? -9.578 -11.742 -13.484 1 97.19 95 GLY A C 1
ATOM 714 O O . GLY A 1 95 ? -9.516 -10.812 -14.289 1 97.19 95 GLY A O 1
ATOM 715 N N . SER A 1 96 ? -10.656 -12.438 -13.18 1 96.5 96 SER A N 1
ATOM 716 C CA . SER A 1 96 ? -11.914 -12.148 -13.844 1 96.5 96 SER A CA 1
ATOM 717 C C . SER A 1 96 ? -13.102 -12.406 -12.922 1 96.5 96 SER A C 1
ATOM 719 O O . SER A 1 96 ? -13.258 -13.508 -12.398 1 96.5 96 SER A O 1
ATOM 721 N N . ASP A 1 97 ? -13.906 -11.367 -12.789 1 93.88 97 ASP A N 1
ATOM 722 C CA . ASP A 1 97 ? -15.141 -11.578 -12.047 1 93.88 97 ASP A CA 1
ATOM 723 C C . ASP A 1 97 ? -16.078 -12.531 -12.781 1 93.88 97 ASP A C 1
ATOM 725 O O . ASP A 1 97 ? -16.688 -13.414 -12.172 1 93.88 97 ASP A O 1
ATOM 729 N N . LYS A 1 98 ? -16.203 -12.312 -14.039 1 95.31 98 LYS A N 1
ATOM 730 C CA . LYS A 1 98 ? -17.062 -13.148 -14.875 1 95.31 98 LYS A CA 1
ATOM 731 C C . LYS A 1 98 ? -16.672 -14.625 -14.758 1 95.31 98 LYS A C 1
ATOM 733 O O . LYS A 1 98 ? -17.547 -15.484 -14.586 1 95.31 98 LYS A O 1
ATOM 738 N N . ASP A 1 99 ? -15.375 -14.867 -14.867 1 95.81 99 ASP A N 1
ATOM 739 C CA . ASP A 1 99 ? -14.875 -16.25 -14.82 1 95.81 99 ASP A CA 1
ATOM 740 C C . ASP A 1 99 ? -14.609 -16.672 -13.383 1 95.81 99 ASP A C 1
ATOM 742 O O . ASP A 1 99 ? -14.18 -17.812 -13.141 1 95.81 99 ASP A O 1
ATOM 746 N N . GLN A 1 100 ? -14.719 -15.727 -12.359 1 96.19 100 GLN A N 1
ATOM 747 C CA . GLN A 1 100 ? -14.547 -15.977 -10.938 1 96.19 100 GLN A CA 1
ATOM 748 C C . GLN A 1 100 ? -13.133 -16.469 -10.633 1 96.19 100 GLN A C 1
ATOM 750 O O . GLN A 1 100 ? -12.945 -17.453 -9.93 1 96.19 100 GLN A O 1
ATOM 755 N N . THR A 1 101 ? -12.156 -15.758 -11.242 1 97.69 101 THR A N 1
ATOM 756 C CA . THR A 1 101 ? -10.75 -16.047 -11 1 97.69 101 THR A CA 1
ATOM 757 C C . THR A 1 101 ? -10.055 -14.859 -10.359 1 97.69 101 THR A C 1
ATOM 759 O O . THR A 1 101 ? -10.5 -13.719 -10.508 1 97.69 101 THR A O 1
ATOM 762 N N . TYR A 1 102 ? -9.023 -15.094 -9.578 1 97.25 102 TYR A N 1
ATOM 763 C CA . TYR A 1 102 ? -8.227 -14.055 -8.938 1 97.25 102 TYR A CA 1
ATOM 764 C C . TYR A 1 102 ? -6.828 -14.57 -8.617 1 97.25 102 TYR A C 1
ATOM 766 O O . TYR A 1 102 ? -6.566 -15.773 -8.695 1 97.25 102 TYR A O 1
ATOM 774 N N . TRP A 1 103 ? -5.926 -13.734 -8.32 1 98.25 103 TRP A N 1
ATOM 775 C CA . TRP A 1 103 ? -4.586 -14.086 -7.859 1 98.25 103 TRP A CA 1
ATOM 776 C C . TRP A 1 103 ? -4.527 -14.109 -6.336 1 98.25 103 TRP A C 1
ATOM 778 O O . TRP A 1 103 ? -4.66 -13.07 -5.688 1 98.25 103 TRP A O 1
ATOM 788 N N . GLU A 1 104 ? -4.383 -15.273 -5.789 1 98.31 104 GLU A N 1
ATOM 789 C CA . GLU A 1 104 ? -4.168 -15.461 -4.355 1 98.31 104 GLU A CA 1
ATOM 790 C C . GLU A 1 104 ? -2.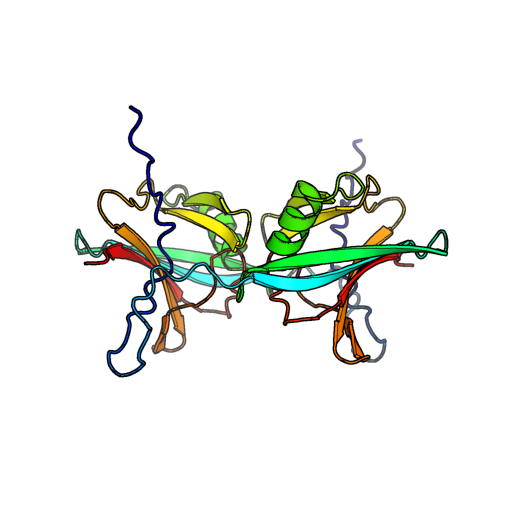697 -15.281 -3.988 1 98.31 104 GLU A C 1
ATOM 792 O O . GLU A 1 104 ? -1.814 -15.805 -4.672 1 98.31 104 GLU A O 1
ATOM 797 N N . LEU A 1 105 ? -2.434 -14.539 -2.896 1 98.69 105 LEU A N 1
ATOM 798 C CA . LEU A 1 105 ? -1.062 -14.305 -2.455 1 98.69 105 LEU A CA 1
ATOM 799 C C . LEU A 1 105 ? -0.73 -15.156 -1.231 1 98.69 105 LEU A C 1
ATOM 801 O O . LEU A 1 105 ? -1.435 -15.094 -0.221 1 98.69 105 LEU A O 1
ATOM 805 N N . LEU A 1 106 ? 0.325 -15.93 -1.344 1 98.62 106 LEU A N 1
ATOM 806 C CA . LEU A 1 106 ? 0.805 -16.781 -0.266 1 98.62 106 LEU A CA 1
ATOM 807 C C . LEU A 1 106 ? 2.273 -16.516 0.036 1 98.62 106 LEU A C 1
ATOM 809 O O . LEU A 1 106 ? 3.004 -16.016 -0.821 1 98.62 106 LEU A O 1
ATOM 813 N N . SER A 1 107 ? 2.625 -16.797 1.23 1 98.56 107 SER A N 1
ATOM 814 C CA . SER A 1 107 ? 4.016 -16.734 1.671 1 98.56 107 SER A CA 1
ATOM 815 C C . SER A 1 107 ? 4.52 -18.109 2.096 1 98.56 107 SER A C 1
ATOM 817 O O . SER A 1 107 ? 3.816 -18.844 2.783 1 98.56 107 SER A O 1
ATOM 819 N N . GLU A 1 108 ? 5.641 -18.453 1.624 1 98.56 108 GLU A N 1
ATOM 820 C CA . GLU A 1 108 ? 6.332 -19.641 2.1 1 98.56 108 GLU A CA 1
ATOM 821 C C . GLU A 1 108 ? 7.637 -19.281 2.805 1 98.56 108 GLU A C 1
ATOM 823 O O . GLU A 1 108 ? 8.562 -18.781 2.178 1 98.56 108 GLU A O 1
ATOM 828 N N . LYS A 1 109 ? 7.715 -19.484 4.043 1 97.12 109 LYS A N 1
ATOM 829 C CA . LYS A 1 109 ? 8.891 -19.281 4.883 1 97.12 109 LYS A CA 1
ATOM 830 C C . LYS A 1 109 ? 9.234 -20.547 5.668 1 97.12 109 LYS A C 1
ATOM 832 O O . LYS A 1 109 ? 8.398 -21.062 6.41 1 97.12 109 LYS A O 1
ATOM 837 N N . ALA A 1 110 ? 10.461 -21.016 5.457 1 94.31 110 ALA A N 1
ATOM 838 C CA . ALA A 1 110 ? 10.938 -22.203 6.156 1 94.31 110 ALA A CA 1
ATOM 839 C C . ALA A 1 110 ? 9.969 -23.359 5.98 1 94.31 110 ALA A C 1
ATOM 841 O O . ALA A 1 110 ? 9.625 -24.047 6.953 1 94.31 110 ALA A O 1
ATOM 842 N N . GLY A 1 111 ? 9.383 -23.438 4.887 1 94.62 111 GLY A N 1
ATOM 843 C CA . GLY A 1 111 ? 8.555 -24.594 4.535 1 94.62 111 GLY A CA 1
ATOM 844 C C . GLY A 1 111 ? 7.094 -24.406 4.914 1 94.62 111 GLY A C 1
ATOM 845 O O . GLY A 1 111 ? 6.262 -25.266 4.621 1 94.62 111 GLY A O 1
ATOM 846 N N . VAL A 1 112 ? 6.809 -23.406 5.629 1 97.88 112 VAL A N 1
ATOM 847 C CA . VAL A 1 112 ? 5.434 -23.156 6.055 1 97.88 112 VAL A CA 1
ATOM 848 C C . VAL A 1 112 ? 4.762 -22.188 5.082 1 97.88 112 VAL A C 1
ATOM 850 O O . VAL A 1 112 ? 5.297 -21.109 4.801 1 97.88 112 VAL A O 1
ATOM 853 N N . ILE A 1 113 ? 3.609 -22.547 4.578 1 98.19 113 ILE A N 1
ATOM 854 C CA . ILE A 1 113 ? 2.863 -21.719 3.637 1 98.19 113 ILE A CA 1
ATOM 855 C C . ILE A 1 113 ? 1.699 -21.047 4.355 1 98.19 113 ILE A C 1
ATOM 857 O O . ILE A 1 113 ? 0.938 -21.703 5.07 1 98.19 113 ILE A O 1
ATOM 861 N N . THR A 1 114 ? 1.636 -19.766 4.207 1 98.25 114 THR A N 1
ATOM 862 C CA . THR A 1 114 ? 0.553 -19 4.816 1 98.25 114 THR A CA 1
ATOM 863 C C . THR A 1 114 ? -0.081 -18.047 3.797 1 98.25 114 THR A C 1
ATOM 865 O O . THR A 1 114 ? 0.61 -17.516 2.932 1 98.25 114 THR A O 1
ATOM 868 N N . ARG A 1 115 ? -1.412 -17.875 3.9 1 98.25 115 ARG A N 1
ATOM 869 C CA . ARG A 1 115 ? -2.123 -16.906 3.072 1 98.25 115 ARG A CA 1
ATOM 870 C C . ARG A 1 115 ? -1.913 -15.484 3.588 1 98.25 115 ARG A C 1
ATOM 872 O O . ARG A 1 115 ? -1.999 -15.242 4.793 1 98.25 115 ARG A O 1
ATOM 879 N N . LEU A 1 116 ? -1.645 -14.609 2.689 1 96.94 116 LEU A N 1
ATOM 880 C CA . LEU A 1 116 ? -1.479 -13.211 3.072 1 96.94 116 LEU A CA 1
ATOM 881 C C . LEU A 1 116 ? -2.828 -12.508 3.158 1 96.94 116 LEU A C 1
ATOM 883 O O . LEU A 1 116 ? -3.723 -12.766 2.352 1 96.94 116 LEU A O 1
ATOM 887 N N . GLU A 1 117 ? -2.947 -11.602 4.137 1 93.94 117 GLU A N 1
ATOM 888 C CA . GLU A 1 117 ? -4.188 -10.852 4.324 1 93.94 117 GLU A CA 1
ATOM 889 C C . GLU A 1 117 ? -4.062 -9.43 3.771 1 93.94 117 GLU A C 1
ATOM 891 O O . GLU A 1 117 ? -4.969 -8.609 3.941 1 93.94 117 GLU A O 1
ATOM 896 N N . VAL A 1 118 ? -2.891 -9.086 3.197 1 94.94 118 VAL A N 1
ATOM 897 C CA . VAL A 1 118 ? -2.65 -7.781 2.598 1 94.94 118 VAL A CA 1
ATOM 898 C C . VAL A 1 118 ? -2.141 -7.953 1.168 1 94.94 118 VAL A C 1
ATOM 900 O O . VAL A 1 118 ? -1.691 -9.039 0.789 1 94.94 118 VAL A O 1
ATOM 903 N N . GLY A 1 119 ? -2.262 -6.969 0.37 1 96.75 119 GLY A N 1
ATOM 904 C CA . GLY A 1 119 ? -1.883 -7.023 -1.033 1 96.75 119 GLY A CA 1
ATOM 905 C C . GLY A 1 119 ? -0.406 -6.762 -1.262 1 96.75 119 GLY A C 1
ATOM 906 O O . GLY A 1 119 ? 0.359 -6.613 -0.306 1 96.75 119 GLY A O 1
ATOM 907 N N . ILE A 1 120 ? -0.051 -6.617 -2.537 1 98.75 120 ILE A N 1
ATOM 908 C CA . ILE A 1 120 ? 1.343 -6.484 -2.947 1 98.75 120 ILE A CA 1
ATOM 909 C C . ILE A 1 120 ? 1.874 -5.113 -2.527 1 98.75 120 ILE A C 1
ATOM 911 O O . ILE A 1 120 ? 3.086 -4.926 -2.396 1 98.75 120 ILE A O 1
ATOM 915 N N . GLY A 1 121 ? 1.002 -4.191 -2.336 1 98.25 121 GLY A N 1
ATOM 916 C CA . GLY A 1 121 ? 1.397 -2.83 -2.008 1 98.25 121 GLY A CA 1
ATOM 917 C C . GLY A 1 121 ? 1.645 -2.619 -0.527 1 98.25 121 GLY A C 1
ATOM 918 O O . GLY A 1 121 ? 2.029 -1.527 -0.105 1 98.25 121 GLY A O 1
ATOM 919 N N . CYS A 1 122 ? 1.492 -3.705 0.307 1 97.5 122 CYS A N 1
ATOM 920 C CA . CYS A 1 122 ? 1.585 -3.51 1.749 1 97.5 122 CYS A CA 1
ATOM 921 C C . CYS A 1 122 ? 2.438 -4.598 2.395 1 97.5 122 CYS A C 1
ATOM 923 O O . CYS A 1 122 ? 2.988 -4.398 3.479 1 97.5 122 CYS A O 1
ATOM 925 N N . TYR A 1 123 ? 2.598 -5.746 1.758 1 97.94 123 TYR A N 1
ATOM 926 C CA . TYR A 1 123 ? 3.287 -6.871 2.383 1 97.94 123 TYR A CA 1
ATOM 927 C C . TYR A 1 123 ? 4.797 -6.656 2.379 1 97.94 123 TYR A C 1
ATOM 929 O O . TYR A 1 123 ? 5.387 -6.367 1.334 1 97.94 123 TYR A O 1
ATOM 937 N N . GLN A 1 124 ? 5.406 -6.836 3.553 1 96.62 124 GLN A N 1
ATOM 938 C CA . GLN A 1 124 ? 6.852 -6.727 3.705 1 96.62 124 GLN A CA 1
ATOM 939 C C . GLN A 1 124 ? 7.504 -8.102 3.783 1 96.62 124 GLN A C 1
ATOM 941 O O . GLN A 1 124 ? 7.41 -8.781 4.809 1 96.62 124 GLN A O 1
ATOM 946 N N . PRO A 1 125 ? 8.273 -8.484 2.828 1 96.62 125 PRO A N 1
ATOM 947 C CA . PRO A 1 125 ? 8.883 -9.82 2.818 1 96.62 125 PRO A CA 1
ATOM 948 C C . PRO A 1 125 ? 10.102 -9.922 3.732 1 96.62 125 PRO A C 1
ATOM 950 O O . PRO A 1 125 ? 10.695 -8.898 4.082 1 96.62 125 PRO A O 1
ATOM 953 N N . LYS A 1 126 ? 10.406 -11.133 4.082 1 96.88 126 LYS A N 1
ATOM 954 C CA . LYS A 1 126 ? 11.633 -11.461 4.797 1 96.88 126 LYS A CA 1
ATOM 955 C C . LYS A 1 126 ? 12.688 -12.039 3.855 1 96.88 126 LYS A C 1
ATOM 957 O O . LYS A 1 126 ? 12.359 -12.516 2.77 1 96.88 126 LYS A O 1
ATOM 962 N N . LYS A 1 127 ? 13.938 -11.93 4.324 1 97.06 127 LYS A N 1
ATOM 963 C CA . LYS A 1 127 ? 15.031 -12.539 3.574 1 97.06 127 LYS A CA 1
ATOM 964 C C . LYS A 1 127 ? 14.75 -14 3.262 1 97.06 127 LYS A C 1
ATOM 966 O O . LYS A 1 127 ? 14.273 -14.742 4.125 1 97.06 127 LYS A O 1
ATOM 971 N N . ASN A 1 128 ? 14.945 -14.43 2.014 1 98 128 ASN A N 1
ATOM 972 C CA . ASN A 1 128 ? 14.852 -15.789 1.498 1 98 128 ASN A CA 1
ATOM 973 C C . ASN A 1 128 ? 13.406 -16.281 1.455 1 98 128 ASN A C 1
ATOM 975 O O . ASN A 1 128 ? 13.156 -17.469 1.237 1 98 128 ASN A O 1
ATOM 979 N N . GLU A 1 129 ? 12.453 -15.414 1.697 1 98.5 129 GLU A N 1
ATOM 980 C CA . GLU A 1 129 ? 11.039 -15.758 1.59 1 98.5 129 GLU A CA 1
ATOM 981 C C . GLU A 1 129 ? 10.656 -16.062 0.145 1 98.5 129 GLU A C 1
ATOM 983 O O . GLU A 1 129 ? 11.211 -15.484 -0.789 1 98.5 129 GLU A O 1
ATOM 988 N N . ASN A 1 130 ? 9.781 -17.047 -0.053 1 98.75 130 ASN A N 1
ATOM 989 C CA . ASN A 1 130 ? 9.188 -17.328 -1.357 1 98.75 130 ASN A CA 1
ATOM 990 C C . ASN A 1 130 ? 7.754 -16.812 -1.448 1 98.75 130 ASN A C 1
ATOM 992 O O . ASN A 1 130 ? 6.883 -17.25 -0.698 1 98.75 130 ASN A O 1
ATOM 996 N N . PHE A 1 131 ? 7.484 -15.82 -2.328 1 98.31 131 PHE A N 1
ATOM 997 C CA . PHE A 1 131 ? 6.141 -15.352 -2.645 1 98.31 131 PHE A CA 1
ATOM 998 C C . PHE A 1 131 ? 5.453 -16.297 -3.625 1 98.31 131 PHE A C 1
ATOM 1000 O O . PHE A 1 131 ? 5.957 -16.531 -4.727 1 98.31 131 PHE A O 1
ATOM 1007 N N . ILE A 1 132 ? 4.363 -16.734 -3.25 1 98.62 132 ILE A N 1
ATOM 1008 C CA . ILE A 1 132 ? 3.602 -17.578 -4.168 1 98.62 132 ILE A CA 1
ATOM 1009 C C . ILE A 1 132 ? 2.367 -16.828 -4.656 1 98.62 132 ILE A C 1
ATOM 1011 O O . ILE A 1 132 ? 1.509 -16.438 -3.855 1 98.62 132 ILE A O 1
ATOM 1015 N N . MET A 1 133 ? 2.352 -16.516 -5.871 1 98.75 133 MET A N 1
ATOM 1016 C CA . MET A 1 133 ? 1.182 -15.961 -6.547 1 98.75 133 MET A CA 1
ATOM 1017 C C . MET A 1 133 ? 0.399 -17.062 -7.262 1 98.75 133 MET A C 1
ATOM 1019 O O . MET A 1 133 ? 0.851 -17.594 -8.273 1 98.75 133 MET A O 1
ATOM 1023 N N . ASN A 1 134 ? -0.724 -17.344 -6.738 1 98.69 134 ASN A N 1
ATOM 1024 C CA . ASN A 1 134 ? -1.507 -18.5 -7.145 1 98.69 134 ASN A CA 1
ATOM 1025 C C . ASN A 1 134 ? -2.799 -18.094 -7.848 1 98.69 134 ASN A C 1
ATOM 1027 O O . ASN A 1 134 ? -3.723 -17.578 -7.207 1 98.69 134 ASN A O 1
ATOM 1031 N N . PHE A 1 135 ? -2.834 -18.312 -9.117 1 98.62 135 PHE A N 1
ATOM 1032 C CA . PHE A 1 135 ? -4.051 -18.062 -9.891 1 98.62 135 PHE A CA 1
ATOM 1033 C C . PHE A 1 135 ? -5.082 -19.156 -9.625 1 98.62 135 PHE A C 1
ATOM 1035 O O . PHE A 1 135 ? -4.836 -20.328 -9.906 1 98.62 135 PHE A O 1
ATOM 1042 N N . THR A 1 136 ? -6.246 -18.719 -9.078 1 97.88 136 THR A N 1
ATOM 1043 C CA . THR A 1 136 ? -7.258 -19.688 -8.664 1 97.88 136 THR A CA 1
ATOM 1044 C C . THR A 1 136 ? -8.656 -19.109 -8.828 1 97.88 136 THR A C 1
ATOM 1046 O O . THR A 1 136 ? -8.836 -18.062 -9.453 1 97.88 136 THR A O 1
ATOM 1049 N N . SER A 1 137 ? -9.695 -19.844 -8.516 1 95.88 137 SER A N 1
ATOM 1050 C CA . SER A 1 137 ? -11.086 -19.438 -8.68 1 95.88 137 SER A CA 1
ATOM 1051 C C . SER A 1 137 ? -11.859 -19.547 -7.363 1 95.88 137 SER A C 1
ATOM 1053 O O . SER A 1 137 ? -11.352 -20.109 -6.391 1 95.88 137 SER A O 1
ATOM 1055 N N . TRP A 1 138 ? -12.984 -18.844 -7.273 1 89.12 138 TRP A N 1
ATOM 1056 C CA . TRP A 1 138 ? -13.914 -19.031 -6.168 1 89.12 138 TRP A CA 1
ATOM 1057 C C . TRP A 1 138 ? -15.266 -19.531 -6.668 1 89.12 138 TRP A C 1
ATOM 1059 O O . TRP A 1 138 ? -15.609 -19.344 -7.84 1 89.12 138 TRP A O 1
ATOM 1069 N N . ASP A 1 139 ? -15.883 -20.641 -6.023 1 74.12 139 ASP A N 1
ATOM 1070 C CA . ASP A 1 139 ? -17.141 -21.281 -6.414 1 74.12 139 ASP A CA 1
ATOM 1071 C C . ASP A 1 139 ? -18.344 -20.453 -5.941 1 74.12 139 ASP A C 1
ATOM 1073 O O . ASP A 1 139 ? -18.266 -19.781 -4.91 1 74.12 139 ASP A O 1
ATOM 1077 N N . MET B 1 1 ? -31.984 -0.891 -21 1 27.08 1 MET B N 1
ATOM 1078 C CA . MET B 1 1 ? -32.062 -0.677 -19.547 1 27.08 1 MET B CA 1
ATOM 1079 C C . MET B 1 1 ? -30.844 -1.294 -18.859 1 27.08 1 MET B C 1
ATOM 1081 O O . MET B 1 1 ? -30.641 -2.506 -18.922 1 27.08 1 MET B O 1
ATOM 1085 N N . ALA B 1 2 ? -29.641 -0.591 -18.766 1 27.02 2 ALA B N 1
ATOM 1086 C CA . ALA B 1 2 ? -28.25 -1.023 -18.875 1 27.02 2 ALA B CA 1
ATOM 1087 C C . ALA B 1 2 ? -27.812 -1.809 -17.641 1 27.02 2 ALA B C 1
ATOM 1089 O O . ALA B 1 2 ? -28.203 -1.47 -16.516 1 27.02 2 ALA B O 1
ATOM 1090 N N . LEU B 1 3 ? -27.375 -3.096 -17.766 1 23.14 3 LEU B N 1
ATOM 1091 C CA . LEU B 1 3 ? -26.938 -4.188 -16.891 1 23.14 3 LEU B CA 1
ATOM 1092 C C . LEU B 1 3 ? -25.812 -3.738 -15.977 1 23.14 3 LEU B C 1
ATOM 1094 O O . LEU B 1 3 ? -24.766 -3.26 -16.453 1 23.14 3 LEU B O 1
ATOM 1098 N N . THR B 1 4 ? -26.203 -3.225 -14.773 1 26.92 4 THR B N 1
ATOM 1099 C CA . THR B 1 4 ? -25.375 -2.738 -13.672 1 26.92 4 THR B CA 1
ATOM 1100 C C . THR B 1 4 ? -24.281 -3.748 -13.32 1 26.92 4 THR B C 1
ATOM 1102 O O . THR B 1 4 ? -24.578 -4.875 -12.922 1 26.92 4 THR B O 1
ATOM 1105 N N . ALA B 1 5 ? -23.094 -3.736 -13.961 1 28.7 5 ALA B N 1
ATOM 1106 C CA . ALA B 1 5 ? -21.938 -4.621 -13.812 1 28.7 5 ALA B CA 1
ATOM 1107 C C . ALA B 1 5 ? -21.469 -4.66 -12.359 1 28.7 5 ALA B C 1
ATOM 1109 O O . ALA B 1 5 ? -21.062 -3.635 -11.805 1 28.7 5 ALA B O 1
ATOM 1110 N N . ILE B 1 6 ? -22.062 -5.504 -11.469 1 29.92 6 ILE B N 1
ATOM 1111 C CA . ILE B 1 6 ? -21.672 -5.805 -10.102 1 29.92 6 ILE B CA 1
ATOM 1112 C C . ILE B 1 6 ? -20.188 -6.191 -10.055 1 29.92 6 ILE B C 1
ATOM 1114 O O . ILE B 1 6 ? -19.797 -7.234 -10.578 1 29.92 6 ILE B O 1
ATOM 1118 N N . SER B 1 7 ? -19.266 -5.355 -10.391 1 29.48 7 SER B N 1
ATOM 1119 C CA . SER B 1 7 ? -17.844 -5.648 -10.281 1 29.48 7 SER B CA 1
ATOM 1120 C C . SER B 1 7 ? -17.469 -6.129 -8.883 1 29.48 7 SER B C 1
ATOM 1122 O O . SER B 1 7 ? -17.594 -5.375 -7.914 1 29.48 7 SER B O 1
ATOM 1124 N N . LEU B 1 8 ? -17.75 -7.34 -8.477 1 28.61 8 LEU B N 1
ATOM 1125 C CA . LEU B 1 8 ? -17.312 -8.047 -7.277 1 28.61 8 LEU B CA 1
ATOM 1126 C C . LEU B 1 8 ? -15.805 -7.98 -7.121 1 28.61 8 LEU B C 1
ATOM 1128 O O . LEU B 1 8 ? -15.062 -8.547 -7.93 1 28.61 8 LEU B O 1
ATOM 1132 N N . LEU B 1 9 ? -15.234 -6.855 -6.738 1 32.69 9 LEU B N 1
ATOM 1133 C CA . LEU B 1 9 ? -13.859 -6.793 -6.273 1 32.69 9 LEU B CA 1
ATOM 1134 C C . LEU B 1 9 ? -13.5 -8.023 -5.453 1 32.69 9 LEU B C 1
ATOM 1136 O O . LEU B 1 9 ? -14.125 -8.289 -4.418 1 32.69 9 LEU B O 1
ATOM 1140 N N . CYS B 1 10 ? -13.102 -9.047 -6.062 1 30.94 10 CYS B N 1
ATOM 1141 C CA . CYS B 1 10 ? -12.672 -10.336 -5.527 1 30.94 10 CYS B CA 1
ATOM 1142 C C . CYS B 1 10 ? -11.773 -10.141 -4.309 1 30.94 10 CYS B C 1
ATOM 1144 O O . CYS B 1 10 ? -10.664 -9.617 -4.422 1 30.94 10 CYS B O 1
ATOM 1146 N N . PHE B 1 11 ? -12.281 -9.906 -3.018 1 32 11 PHE B N 1
ATOM 1147 C CA . PHE B 1 11 ? -11.781 -10.164 -1.673 1 32 11 PHE B CA 1
ATOM 1148 C C . PHE B 1 11 ? -10.961 -11.445 -1.636 1 32 11 PHE B C 1
ATOM 1150 O O . PHE B 1 11 ? -11.305 -12.43 -2.291 1 32 11 PHE B O 1
ATOM 1157 N N . ALA B 1 12 ? -9.602 -11.438 -1.45 1 33.81 12 ALA B N 1
ATOM 1158 C CA . ALA B 1 12 ? -8.977 -12.672 -0.976 1 33.81 12 ALA B CA 1
ATOM 1159 C C . ALA B 1 12 ? -9.984 -13.539 -0.223 1 33.81 12 ALA B C 1
ATOM 1161 O O . ALA B 1 12 ? -10.672 -13.062 0.682 1 33.81 12 ALA B O 1
ATOM 1162 N N . ALA B 1 13 ? -10.43 -14.562 -0.908 1 31.92 13 ALA B N 1
ATOM 1163 C CA . ALA B 1 13 ? -11.32 -15.586 -0.361 1 31.92 13 ALA B CA 1
ATOM 1164 C C . ALA B 1 13 ? -10.891 -15.984 1.05 1 31.92 13 ALA B C 1
ATOM 1166 O O . ALA B 1 13 ? -9.883 -16.672 1.229 1 31.92 13 ALA B O 1
ATOM 1167 N N . LEU B 1 14 ? -10.883 -15.086 2.029 1 34.25 14 LEU B N 1
ATOM 1168 C CA . LEU B 1 14 ? -11.047 -15.727 3.328 1 34.25 14 LEU B CA 1
ATOM 1169 C C . LEU B 1 14 ? -12.031 -16.891 3.242 1 34.25 14 LEU B C 1
ATOM 1171 O O . LEU B 1 14 ? -13.227 -16.672 3 1 34.25 14 LEU B O 1
ATOM 1175 N N . LEU B 1 15 ? -11.555 -17.953 2.65 1 32.75 15 LEU B N 1
ATOM 1176 C CA . LEU B 1 15 ? -12.414 -19.125 2.807 1 32.75 15 LEU B CA 1
ATOM 1177 C C . LEU B 1 15 ? -13.133 -19.094 4.148 1 32.75 15 LEU B C 1
ATOM 1179 O O . LEU B 1 15 ? -12.516 -18.844 5.188 1 32.75 15 LEU B O 1
ATOM 1183 N N . PRO B 1 16 ? -14.406 -18.953 4.121 1 35.38 16 PRO B N 1
ATOM 1184 C CA . PRO B 1 16 ? -15.125 -19.297 5.355 1 35.38 16 PRO B CA 1
ATOM 1185 C C . PRO B 1 16 ? -14.758 -20.688 5.887 1 35.38 16 PRO B C 1
ATOM 1187 O O . PRO B 1 16 ? -14.984 -21.688 5.203 1 35.38 16 PRO B O 1
ATOM 1190 N N . PHE B 1 17 ? -13.695 -20.969 6.488 1 34 17 PHE B N 1
ATOM 1191 C CA . PHE B 1 17 ? -13.938 -22.109 7.352 1 34 17 PHE B CA 1
ATOM 1192 C C . PHE B 1 17 ? -15.328 -22.047 7.977 1 34 17 PHE B C 1
ATOM 1194 O O . PHE B 1 17 ? -15.742 -20.984 8.453 1 34 17 PHE B O 1
ATOM 1201 N N . PRO B 1 18 ? -16.297 -23 7.723 1 34.84 18 PRO B N 1
ATOM 1202 C CA . PRO B 1 18 ? -17.688 -22.984 8.219 1 34.84 18 PRO B CA 1
ATOM 1203 C C . PRO B 1 18 ? -17.797 -22.375 9.617 1 34.84 18 PRO B C 1
ATOM 1205 O O . PRO B 1 18 ? -18.891 -22 10.047 1 34.84 18 PRO B O 1
ATOM 1208 N N . GLY B 1 19 ? -17.016 -22.891 10.523 1 33.44 19 GLY B N 1
ATOM 1209 C CA . GLY B 1 19 ? -17.547 -22.547 11.828 1 33.44 19 GLY B CA 1
ATOM 1210 C C . GLY B 1 19 ? -17.703 -21.047 12.031 1 33.44 19 GLY B C 1
ATOM 1211 O O . GLY B 1 19 ? -18.109 -20.609 13.102 1 33.44 19 GLY B O 1
ATOM 1212 N N . LEU B 1 20 ? -16.734 -20.297 11.492 1 32.94 20 LEU B N 1
ATOM 1213 C CA . LEU B 1 20 ? -17 -18.891 11.82 1 32.94 20 LEU B CA 1
ATOM 1214 C C . LEU B 1 20 ? -18.156 -18.344 10.984 1 32.94 20 LEU B C 1
ATOM 1216 O O . LEU B 1 20 ? -18.172 -18.5 9.766 1 32.94 20 LEU B O 1
ATOM 1220 N N . GLY B 1 21 ? -19.391 -18.297 11.406 1 32.06 21 GLY B N 1
ATOM 1221 C CA . GLY B 1 21 ? -20.562 -17.562 10.977 1 32.06 21 GLY B CA 1
ATOM 1222 C C . GLY B 1 21 ? -20.234 -16.359 10.125 1 32.06 21 GLY B C 1
ATOM 1223 O O . GLY B 1 21 ? -20.047 -15.25 10.641 1 32.06 21 GLY B O 1
ATOM 1224 N N . LEU B 1 22 ? -19.406 -16.484 9.164 1 36.41 22 LEU B N 1
ATOM 1225 C CA . LEU B 1 22 ? -19.422 -15.266 8.367 1 36.41 22 LEU B CA 1
ATOM 1226 C C . LEU B 1 22 ? -20.844 -14.898 7.961 1 36.41 22 LEU B C 1
ATOM 1228 O O . LEU B 1 22 ? -21.578 -15.734 7.41 1 36.41 22 LEU B O 1
ATOM 1232 N N . PRO B 1 23 ? -21.672 -14.156 8.57 1 34.38 23 PRO B N 1
ATOM 1233 C CA . PRO B 1 23 ? -22.953 -13.758 7.973 1 34.38 23 PRO B CA 1
ATOM 1234 C C . PRO B 1 23 ? -22.859 -13.57 6.461 1 34.38 23 PRO B C 1
ATOM 1236 O O . PRO B 1 23 ? -21.859 -13.055 5.957 1 34.38 23 PRO B O 1
ATOM 1239 N N . ALA B 1 24 ? -23.203 -14.43 5.574 1 36 24 ALA B N 1
ATOM 1240 C CA . ALA B 1 24 ? -23.609 -14.242 4.184 1 36 24 ALA B CA 1
ATOM 1241 C C . ALA B 1 24 ? -24.078 -12.812 3.93 1 36 24 ALA B C 1
ATOM 1243 O O . ALA B 1 24 ? -24.734 -12.539 2.93 1 36 24 ALA B O 1
ATOM 1244 N N . GLY B 1 25 ? -24.422 -11.969 4.949 1 38.31 25 GLY B N 1
ATOM 1245 C CA . GLY B 1 25 ? -25.062 -10.695 4.648 1 38.31 25 GLY B CA 1
ATOM 1246 C C . GLY B 1 25 ? -24.359 -9.938 3.537 1 38.31 25 GLY B C 1
ATOM 1247 O O . GLY B 1 25 ? -23.156 -10.078 3.342 1 38.31 25 GLY B O 1
ATOM 1248 N N . SER B 1 26 ? -24.906 -9.695 2.221 1 44.78 26 SER B N 1
ATOM 1249 C CA . SER B 1 26 ? -24.625 -8.648 1.241 1 44.78 26 SER B CA 1
ATOM 1250 C C . SER B 1 26 ? -23.766 -7.539 1.846 1 44.78 26 SER B C 1
ATOM 1252 O O . SER B 1 26 ? -24.297 -6.492 2.238 1 44.78 26 SER B O 1
ATOM 1254 N N . GLY B 1 27 ? -23.109 -7.625 2.832 1 48.62 27 GLY B N 1
ATOM 1255 C CA . GLY B 1 27 ? -22.75 -6.773 3.961 1 48.62 27 GLY B CA 1
ATOM 1256 C C . GLY B 1 27 ? -21.922 -5.574 3.57 1 48.62 27 GLY B C 1
ATOM 1257 O O . GLY B 1 27 ? -20.859 -5.723 2.957 1 48.62 27 GLY B O 1
ATOM 1258 N N . LYS B 1 28 ? -22.516 -4.504 3.15 1 60.06 28 LYS B N 1
ATOM 1259 C CA . LYS B 1 28 ? -21.891 -3.188 3.018 1 60.06 28 LYS B CA 1
ATOM 1260 C C . LYS B 1 28 ? -20.703 -3.039 3.969 1 60.06 28 LYS B C 1
ATOM 1262 O O . LYS B 1 28 ? -20.812 -3.342 5.16 1 60.06 28 LYS B O 1
ATOM 1267 N N . LEU B 1 29 ? -19.547 -3.121 3.346 1 79.31 29 LEU B N 1
ATOM 1268 C CA . LEU B 1 29 ? -18.391 -2.816 4.18 1 79.31 29 LEU B CA 1
ATOM 1269 C C . LEU B 1 29 ? -18.719 -1.706 5.176 1 79.31 29 LEU B C 1
ATOM 1271 O O . LEU B 1 29 ? -19.219 -0.65 4.789 1 79.31 29 LEU B O 1
ATOM 1275 N N . GLU B 1 30 ? -18.766 -2.043 6.414 1 91.62 30 GLU B N 1
ATOM 1276 C CA . GLU B 1 30 ? -19.078 -1.094 7.477 1 91.62 30 GLU B CA 1
ATOM 1277 C C . GLU B 1 30 ? -18.156 0.113 7.438 1 91.62 30 GLU B C 1
ATOM 1279 O O . GLU B 1 30 ? -16.938 -0.04 7.289 1 91.62 30 GLU B O 1
ATOM 1284 N N . GLN B 1 31 ? -18.734 1.294 7.336 1 96.75 31 GLN B N 1
ATOM 1285 C CA . GLN B 1 31 ? -18 2.545 7.457 1 96.75 31 GLN B CA 1
ATOM 1286 C C . GLN B 1 31 ? -17.812 2.936 8.922 1 96.75 31 GLN B C 1
ATOM 1288 O O . GLN B 1 31 ? -18.766 2.867 9.711 1 96.75 31 GLN B O 1
ATOM 1293 N N . VAL B 1 32 ? -16.625 3.297 9.25 1 97.88 32 VAL B N 1
ATOM 1294 C CA . VAL B 1 32 ? -16.359 3.744 10.617 1 97.88 32 VAL B CA 1
ATOM 1295 C C . VAL B 1 32 ? -15.836 5.18 10.602 1 97.88 32 VAL B C 1
ATOM 1297 O O . VAL B 1 32 ? -15.117 5.57 9.68 1 97.88 32 VAL B O 1
ATOM 1300 N N . PRO B 1 33 ? -16.156 5.965 11.609 1 98.44 33 PRO B N 1
ATOM 1301 C CA . PRO B 1 33 ? -15.703 7.355 11.633 1 98.44 33 PRO B CA 1
ATOM 1302 C C . PRO B 1 33 ? -14.227 7.488 11.977 1 98.44 33 PRO B C 1
ATOM 1304 O O . PRO B 1 33 ? -13.711 6.742 12.82 1 98.44 33 PRO B O 1
ATOM 1307 N N . VAL B 1 34 ? -13.555 8.43 11.281 1 98.75 34 VAL B N 1
ATOM 1308 C CA . VAL B 1 34 ? -12.195 8.859 11.602 1 98.75 34 VAL B CA 1
ATOM 1309 C C . VAL B 1 34 ? -12.062 10.367 11.414 1 98.75 34 VAL B C 1
ATOM 1311 O O . VAL B 1 34 ? -12.961 11.008 10.859 1 98.75 34 VAL B O 1
ATOM 1314 N N . ARG B 1 35 ? -11 10.922 11.961 1 98.81 35 ARG B N 1
ATOM 1315 C CA . ARG B 1 35 ? -10.688 12.336 11.781 1 98.81 35 ARG B CA 1
ATOM 1316 C C . ARG B 1 35 ? -9.336 12.516 11.109 1 98.81 35 ARG B C 1
ATOM 1318 O O . ARG B 1 35 ? -8.469 11.648 11.195 1 98.81 35 ARG B O 1
ATOM 1325 N N . VAL B 1 36 ? -9.188 13.539 10.375 1 98.94 36 VAL B N 1
ATOM 1326 C CA . VAL B 1 36 ? -7.938 13.938 9.734 1 98.94 36 VAL B CA 1
ATOM 1327 C C . VAL B 1 36 ? -7.551 15.344 10.18 1 98.94 36 VAL B C 1
ATOM 1329 O O . VAL B 1 36 ? -8.312 16.297 9.984 1 98.94 36 VAL B O 1
ATOM 1332 N N . THR B 1 37 ? -6.457 15.453 10.812 1 98.88 37 THR B N 1
ATOM 1333 C CA . THR B 1 37 ? -5.926 16.766 11.164 1 98.88 37 THR B CA 1
ATOM 1334 C C . THR B 1 37 ? -4.691 17.094 10.328 1 98.88 37 THR B C 1
ATOM 1336 O O . THR B 1 37 ? -3.738 16.312 10.289 1 98.88 37 THR B O 1
ATOM 1339 N N . VAL B 1 38 ? -4.738 18.188 9.625 1 98.94 38 VAL B N 1
ATOM 1340 C CA . VAL B 1 38 ? -3.629 18.688 8.82 1 98.94 38 VAL B CA 1
ATOM 1341 C C . VAL B 1 38 ? -2.93 19.828 9.555 1 98.94 38 VAL B C 1
ATOM 1343 O O . VAL B 1 38 ? -3.562 20.828 9.906 1 98.94 38 VAL B O 1
ATOM 1346 N N . ILE B 1 39 ? -1.64 19.641 9.82 1 98.81 39 ILE B N 1
ATOM 1347 C CA . ILE B 1 39 ? -0.851 20.641 10.531 1 98.81 39 ILE B CA 1
ATOM 1348 C C . ILE B 1 39 ? 0.308 21.109 9.656 1 98.81 39 ILE B C 1
ATOM 1350 O O . ILE B 1 39 ? 0.988 20.297 9.031 1 98.81 39 ILE B O 1
ATOM 1354 N N . ASN B 1 40 ? 0.436 22.328 9.477 1 98.69 40 ASN B N 1
ATOM 1355 C CA . ASN B 1 40 ? 1.655 22.922 8.945 1 98.69 40 ASN B CA 1
ATOM 1356 C C . ASN B 1 40 ? 2.52 23.531 10.047 1 98.69 40 ASN B C 1
ATOM 1358 O O . ASN B 1 40 ? 2.236 24.625 10.531 1 98.69 40 ASN B O 1
ATOM 1362 N N . GLU B 1 41 ? 3.529 22.812 10.391 1 97.31 41 GLU B N 1
ATOM 1363 C CA . GLU B 1 41 ? 4.383 23.25 11.492 1 97.31 41 GLU B CA 1
ATOM 1364 C C . GLU B 1 41 ? 5.113 24.547 11.148 1 97.31 41 GLU B C 1
ATOM 1366 O O . GLU B 1 41 ? 5.453 25.328 12.031 1 97.31 41 GLU B O 1
ATOM 1371 N N . LEU B 1 42 ? 5.418 24.734 9.922 1 96.81 42 LEU B N 1
ATOM 1372 C CA . LEU B 1 42 ? 6.199 25.891 9.508 1 96.81 42 LEU B CA 1
ATOM 1373 C C . LEU B 1 42 ? 5.391 27.172 9.648 1 96.81 42 LEU B C 1
ATOM 1375 O O . LEU B 1 42 ? 5.941 28.234 9.961 1 96.81 42 LEU B O 1
ATOM 1379 N N . THR B 1 43 ? 4.105 27.094 9.438 1 97.56 43 THR B N 1
ATOM 1380 C CA . THR B 1 43 ? 3.25 28.281 9.539 1 97.56 43 THR B CA 1
ATOM 1381 C C . THR B 1 43 ? 2.398 28.219 10.805 1 97.56 43 THR B C 1
ATOM 1383 O O . THR B 1 43 ? 1.689 29.172 11.125 1 97.56 43 THR B O 1
ATOM 1386 N N . ASN B 1 44 ? 2.465 27.141 11.5 1 97.19 44 ASN B N 1
ATOM 1387 C CA . ASN B 1 44 ? 1.69 26.922 12.719 1 97.19 44 ASN B CA 1
ATOM 1388 C C . ASN B 1 44 ? 0.19 26.953 12.445 1 97.19 44 ASN B C 1
ATOM 1390 O O . ASN B 1 44 ? -0.568 27.562 13.195 1 97.19 44 ASN B O 1
ATOM 1394 N N . GLU B 1 45 ? -0.271 26.5 11.344 1 98 45 GLU B N 1
ATOM 1395 C CA . GLU B 1 45 ? -1.679 26.375 10.984 1 98 45 GLU B CA 1
ATOM 1396 C C . GLU B 1 45 ? -2.154 24.922 11.117 1 98 45 GLU B C 1
ATOM 1398 O O . GLU B 1 45 ? -1.382 23.984 10.898 1 98 45 GLU B O 1
ATOM 1403 N N . GLN B 1 46 ? -3.361 24.766 11.539 1 98.44 46 GLN B N 1
ATOM 1404 C CA . GLN B 1 46 ? -3.967 23.453 11.656 1 98.44 46 GLN B CA 1
ATOM 1405 C C . GLN B 1 46 ? -5.43 23.469 11.227 1 98.44 46 GLN B C 1
ATOM 1407 O O . GLN B 1 46 ? -6.152 24.422 11.516 1 98.44 46 GLN B O 1
ATOM 1412 N N . ILE B 1 47 ? -5.867 22.531 10.539 1 98.56 47 ILE B N 1
ATOM 1413 C CA . ILE B 1 47 ? -7.254 22.344 10.125 1 98.56 47 ILE B CA 1
ATOM 1414 C C . ILE B 1 47 ? -7.648 20.875 10.305 1 98.56 47 ILE B C 1
ATOM 1416 O O . ILE B 1 47 ? -6.871 19.984 9.992 1 98.56 47 ILE B O 1
ATOM 1420 N N . SER B 1 48 ? -8.82 20.562 10.797 1 98.69 48 SER B N 1
ATOM 1421 C CA . SER B 1 48 ? -9.305 19.203 11.016 1 98.69 48 SER B CA 1
ATOM 1422 C C . SER B 1 48 ? -10.555 18.922 10.195 1 98.69 48 SER B C 1
ATOM 1424 O O . SER B 1 48 ? -11.367 19.828 9.953 1 98.69 48 SER B O 1
ATOM 1426 N N . TYR B 1 49 ? -10.688 17.703 9.82 1 98.81 49 TYR B N 1
ATOM 1427 C CA . TYR B 1 49 ? -11.82 17.203 9.055 1 98.81 49 TYR B CA 1
ATOM 1428 C 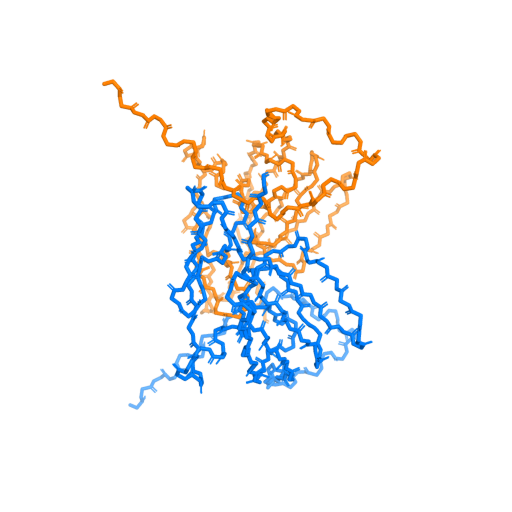C . TYR B 1 49 ? -12.391 15.938 9.688 1 98.81 49 TYR B C 1
ATOM 1430 O O . TYR B 1 49 ? -11.672 15.211 10.383 1 98.81 49 TYR B O 1
ATOM 1438 N N . SER B 1 50 ? -13.648 15.719 9.461 1 98.69 50 SER B N 1
ATOM 1439 C CA . SER B 1 50 ? -14.281 14.438 9.789 1 98.69 50 SER B CA 1
ATOM 1440 C C . SER B 1 50 ? -14.609 13.648 8.523 1 98.69 50 SER B C 1
ATOM 1442 O O . SER B 1 50 ? -15.055 14.227 7.527 1 9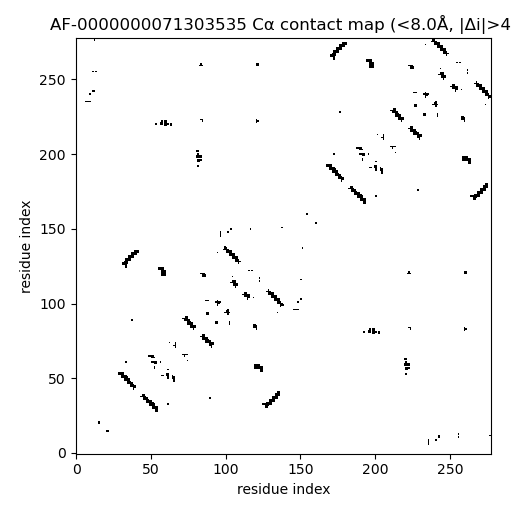8.69 50 SER B O 1
ATOM 1444 N N . THR B 1 51 ? -14.391 12.375 8.578 1 98.75 51 THR B N 1
ATOM 1445 C CA . THR B 1 51 ? -14.727 11.492 7.465 1 98.75 51 THR B CA 1
ATOM 1446 C C . THR B 1 51 ? -14.953 10.062 7.953 1 98.75 51 THR B C 1
ATOM 1448 O O . THR B 1 51 ? -15.141 9.836 9.148 1 98.75 51 THR B O 1
ATOM 1451 N N . THR B 1 52 ? -15.109 9.07 7.047 1 98.62 52 THR B N 1
ATOM 1452 C CA . THR B 1 52 ? -15.25 7.656 7.375 1 98.62 52 THR B CA 1
ATOM 1453 C C . THR B 1 52 ? -14.289 6.812 6.543 1 98.62 52 THR B C 1
ATOM 1455 O O . THR B 1 52 ? -13.727 7.289 5.555 1 98.62 52 THR B O 1
ATOM 1458 N N . VAL B 1 53 ? -14.047 5.656 7.004 1 98.44 53 VAL B N 1
ATOM 1459 C CA . VAL B 1 53 ? -13.266 4.66 6.277 1 98.44 53 VAL B CA 1
ATOM 1460 C C . VAL B 1 53 ? -13.938 3.293 6.395 1 98.44 53 VAL B C 1
ATOM 1462 O O . VAL B 1 53 ? -14.547 2.982 7.418 1 98.44 53 VAL B O 1
ATOM 1465 N N . VAL B 1 54 ? -13.898 2.553 5.32 1 96.38 54 VAL B N 1
ATOM 1466 C CA . VAL B 1 54 ? -14.383 1.178 5.391 1 96.38 54 VAL B CA 1
ATOM 1467 C C . VAL B 1 54 ? -13.625 0.419 6.48 1 96.38 54 VAL B C 1
ATOM 1469 O O . VAL B 1 54 ? -12.414 0.559 6.613 1 96.38 54 VAL B O 1
ATOM 1472 N N . GLU B 1 55 ? -14.43 -0.417 7.16 1 92.62 55 GLU B N 1
ATOM 1473 C CA . GLU B 1 55 ? -13.758 -1.256 8.148 1 92.62 55 GLU B CA 1
ATOM 1474 C C . GLU B 1 55 ? -1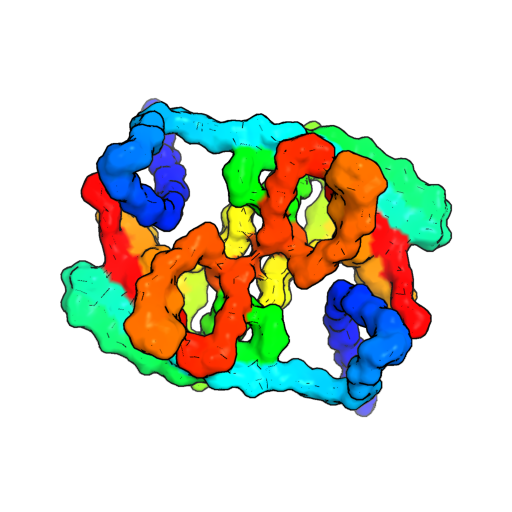2.656 -2.096 7.512 1 92.62 55 GLU B C 1
ATOM 1476 O O . GLU B 1 55 ? -12.867 -2.707 6.461 1 92.62 55 GLU B O 1
ATOM 1481 N N . GLU B 1 56 ? -11.469 -2.152 7.918 1 89.38 56 GLU B N 1
ATOM 1482 C CA . GLU B 1 56 ? -10.305 -2.877 7.422 1 89.38 56 GLU B CA 1
ATOM 1483 C C . GLU B 1 56 ? -9.656 -2.146 6.25 1 89.38 56 GLU B C 1
ATOM 1485 O O . GLU B 1 56 ? -8.719 -2.654 5.637 1 89.38 56 GLU B O 1
ATOM 1490 N N . GLY B 1 57 ? -10.281 -0.989 5.852 1 95.75 57 GLY B N 1
ATOM 1491 C CA . GLY B 1 57 ? -9.68 -0.178 4.805 1 95.75 57 GLY B CA 1
ATOM 1492 C C . GLY B 1 57 ? -8.438 0.556 5.258 1 95.75 57 GLY B C 1
ATOM 1493 O O . GLY B 1 57 ? -8.023 0.438 6.414 1 95.75 57 GLY B O 1
ATOM 1494 N N . LEU B 1 58 ? -7.793 1.228 4.32 1 98.19 58 LEU B N 1
ATOM 1495 C CA . LEU B 1 58 ? -6.52 1.891 4.582 1 98.19 58 LEU B CA 1
ATOM 1496 C C . LEU B 1 58 ? -6.715 3.393 4.754 1 98.19 58 LEU B C 1
ATOM 1498 O O . LEU B 1 58 ? -7.773 3.93 4.414 1 98.19 58 LEU B O 1
ATOM 1502 N N . MET B 1 59 ? -5.723 4.07 5.324 1 98.75 59 MET B N 1
ATOM 1503 C CA . MET B 1 59 ? -5.719 5.531 5.395 1 98.75 59 MET B CA 1
ATOM 1504 C C . MET B 1 59 ? -5.926 6.145 4.016 1 98.75 59 MET B C 1
ATOM 1506 O O . MET B 1 59 ? -6.625 7.148 3.877 1 98.75 59 MET B O 1
ATOM 1510 N N . PHE B 1 60 ? -5.387 5.531 3.029 1 98.88 60 PHE B N 1
ATOM 1511 C CA . PHE B 1 60 ? -5.566 5.949 1.645 1 98.88 60 PHE B CA 1
ATOM 1512 C C . PHE B 1 60 ? -7.047 6.051 1.298 1 98.88 60 PHE B C 1
ATOM 1514 O O . PHE B 1 60 ? -7.477 7.02 0.667 1 98.88 60 PHE B O 1
ATOM 1521 N N . GLY B 1 61 ? -7.809 5.117 1.713 1 98.69 61 GLY B N 1
ATOM 1522 C CA . GLY B 1 61 ? -9.242 5.137 1.482 1 98.69 61 GLY B CA 1
ATOM 1523 C C . GLY B 1 61 ? -9.953 6.273 2.195 1 98.69 61 GLY B C 1
ATOM 1524 O O . GLY B 1 61 ? -10.852 6.902 1.636 1 98.69 61 GLY B O 1
ATOM 1525 N N . ALA B 1 62 ? -9.586 6.535 3.412 1 98.88 62 ALA B N 1
ATOM 1526 C CA . ALA B 1 62 ? -10.164 7.637 4.176 1 98.88 62 ALA B CA 1
ATOM 1527 C C . ALA B 1 62 ? -9.891 8.977 3.498 1 98.88 62 ALA B C 1
ATOM 1529 O O . ALA B 1 62 ? -10.773 9.844 3.436 1 98.88 62 ALA B O 1
ATOM 1530 N N . LEU B 1 63 ? -8.641 9.133 3.02 1 98.94 63 LEU B N 1
ATOM 1531 C CA . LEU B 1 63 ? -8.273 10.391 2.367 1 98.94 63 LEU B CA 1
ATOM 1532 C C . LEU B 1 63 ? -9.039 10.562 1.059 1 98.94 63 LEU B C 1
ATOM 1534 O O . LEU B 1 63 ? -9.469 11.672 0.727 1 98.94 63 LEU B O 1
ATOM 1538 N N . ASN B 1 64 ? -9.188 9.492 0.346 1 98.88 64 ASN B N 1
ATOM 1539 C CA . ASN B 1 64 ? -10 9.555 -0.865 1 98.88 64 ASN B CA 1
ATOM 1540 C C . ASN B 1 64 ? -11.453 9.906 -0.548 1 98.88 64 ASN B C 1
ATOM 1542 O O . ASN B 1 64 ? -12.055 10.734 -1.229 1 98.88 64 ASN B O 1
ATOM 1546 N N . GLN B 1 65 ? -12.023 9.195 0.465 1 98.69 65 GLN B N 1
ATOM 1547 C CA . GLN B 1 65 ? -13.383 9.492 0.879 1 98.69 65 GLN B CA 1
ATOM 1548 C C . GLN B 1 65 ? -13.531 10.961 1.265 1 98.69 65 GLN B C 1
ATOM 1550 O O . GLN B 1 65 ? -14.5 11.625 0.874 1 98.69 65 GLN B O 1
ATOM 1555 N N . LEU B 1 66 ? -12.57 11.461 2.033 1 98.88 66 LEU B N 1
ATOM 1556 C CA . LEU B 1 66 ? -12.594 12.859 2.463 1 98.88 66 LEU B CA 1
ATOM 1557 C C . LEU B 1 66 ? -12.531 13.797 1.263 1 98.88 66 LEU B C 1
ATOM 1559 O O . LEU B 1 66 ? -13.32 14.742 1.17 1 98.88 66 LEU B O 1
ATOM 1563 N N . GLN B 1 67 ? -11.648 13.562 0.39 1 98.81 67 GLN B N 1
ATOM 1564 C CA . GLN B 1 67 ? -11.484 14.398 -0.794 1 98.81 67 GLN B CA 1
ATOM 1565 C C . GLN B 1 67 ? -12.758 14.406 -1.64 1 98.81 67 GLN B C 1
ATOM 1567 O O . GLN B 1 67 ? -13.117 15.422 -2.229 1 98.81 67 GLN B O 1
ATOM 1572 N N . ASP B 1 68 ? -13.422 13.266 -1.759 1 98.38 68 ASP B N 1
ATOM 1573 C CA . ASP B 1 68 ? -14.625 13.133 -2.578 1 98.38 68 ASP B CA 1
ATOM 1574 C C . ASP B 1 68 ? -15.805 13.859 -1.941 1 98.38 68 ASP B C 1
ATOM 1576 O O . ASP B 1 68 ? -16.766 14.227 -2.631 1 98.38 68 ASP B O 1
ATOM 1580 N N . THR B 1 69 ? -15.758 14.055 -0.605 1 98.19 69 THR B N 1
ATOM 1581 C CA . THR B 1 69 ? -16.953 14.539 0.079 1 98.19 69 THR B CA 1
ATOM 1582 C C . THR B 1 69 ? -16.734 15.945 0.632 1 98.19 69 THR B C 1
ATOM 1584 O O . THR B 1 69 ? -17.672 16.594 1.099 1 98.19 69 THR B O 1
ATOM 1587 N N . ASN B 1 70 ? -15.539 16.375 0.657 1 98.62 70 ASN B N 1
ATOM 1588 C CA . ASN B 1 70 ? -15.203 17.703 1.166 1 98.62 70 ASN B CA 1
ATOM 1589 C C . ASN B 1 70 ? -14.305 18.469 0.196 1 98.62 70 ASN B C 1
ATOM 1591 O O . ASN B 1 70 ? -13.125 18.156 0.057 1 98.62 70 ASN B O 1
ATOM 1595 N N . ASP B 1 71 ? -14.82 19.547 -0.374 1 98 71 ASP B N 1
ATOM 1596 C CA . ASP B 1 71 ? -14.102 20.312 -1.393 1 98 71 ASP B CA 1
ATOM 1597 C C . ASP B 1 71 ? -12.914 21.062 -0.785 1 98 71 ASP B C 1
ATOM 1599 O O . ASP B 1 71 ? -12.031 21.516 -1.508 1 98 71 ASP B O 1
ATOM 1603 N N . GLY B 1 72 ? -12.945 21.219 0.491 1 98.12 72 GLY B N 1
ATOM 1604 C CA . GLY B 1 72 ? -11.875 21.938 1.161 1 98.12 72 GLY B CA 1
ATOM 1605 C C . GLY B 1 72 ? -10.641 21.094 1.401 1 98.12 72 GLY B C 1
ATOM 1606 O O . GLY B 1 72 ? -9.625 21.594 1.896 1 98.12 72 GLY B O 1
ATOM 1607 N N . PHE B 1 73 ? -10.727 19.891 1.055 1 98.81 73 PHE B N 1
ATOM 1608 C CA . PHE B 1 73 ? -9.602 18.984 1.247 1 98.81 73 PHE B CA 1
ATOM 1609 C C . PHE B 1 73 ? -9.188 18.344 -0.072 1 98.81 73 PHE B C 1
ATOM 1611 O O . PHE B 1 73 ? -10.031 17.812 -0.801 1 98.81 73 PHE B O 1
ATOM 1618 N N . LYS B 1 74 ? -7.855 18.391 -0.294 1 98.75 74 LYS B N 1
ATOM 1619 C CA . LYS B 1 74 ? -7.266 17.734 -1.458 1 98.75 74 LYS B CA 1
ATOM 1620 C C . LYS B 1 74 ? -5.926 17.094 -1.108 1 98.75 74 LYS B C 1
ATOM 1622 O O . LYS B 1 74 ? -5.156 17.641 -0.318 1 98.75 74 LYS B O 1
ATOM 1627 N N . PHE B 1 75 ? -5.727 16 -1.681 1 98.88 75 PHE B N 1
ATOM 1628 C CA . PHE B 1 75 ? -4.395 15.406 -1.568 1 98.88 75 PHE B CA 1
ATOM 1629 C C . PHE B 1 75 ? -3.975 14.773 -2.887 1 98.88 75 PHE B C 1
ATOM 1631 O O . PHE B 1 75 ? -4.816 14.484 -3.742 1 98.88 75 PHE B O 1
ATOM 1638 N N . SER B 1 76 ? -2.625 14.625 -3.031 1 98.69 76 SER B N 1
ATOM 1639 C CA . SER B 1 76 ? -2.064 13.906 -4.172 1 98.69 76 SER B CA 1
ATOM 1640 C C . SER B 1 76 ? -1.029 12.883 -3.727 1 98.69 76 SER B C 1
ATOM 1642 O O . SER B 1 76 ? -0.483 12.977 -2.625 1 98.69 76 SER B O 1
ATOM 1644 N N . TYR B 1 77 ? -0.861 11.883 -4.559 1 98.69 77 TYR B N 1
ATOM 1645 C CA . TYR B 1 77 ? 0.088 10.812 -4.27 1 98.69 77 TYR B CA 1
ATOM 1646 C C . TYR B 1 77 ? 0.844 10.398 -5.527 1 98.69 77 TYR B C 1
ATOM 1648 O O . TYR B 1 77 ? 0.407 10.688 -6.645 1 98.69 77 TYR B O 1
ATOM 1656 N N . THR B 1 78 ? 2.02 9.828 -5.387 1 98 78 THR B N 1
ATOM 1657 C CA . THR B 1 78 ? 2.779 9.141 -6.426 1 98 78 THR B CA 1
ATOM 1658 C C . THR B 1 78 ? 2.994 7.676 -6.062 1 98 78 THR B C 1
ATOM 1660 O O . THR B 1 78 ? 2.684 7.254 -4.945 1 98 78 THR B O 1
ATOM 1663 N N . ILE B 1 79 ? 3.352 6.922 -7.043 1 98.38 79 ILE B N 1
ATOM 1664 C CA . ILE B 1 79 ? 3.666 5.52 -6.801 1 98.38 79 ILE B CA 1
ATOM 1665 C C . ILE B 1 79 ? 5.184 5.328 -6.762 1 98.38 79 ILE B C 1
ATOM 1667 O O . ILE B 1 79 ? 5.855 5.465 -7.785 1 98.38 79 ILE B O 1
ATOM 1671 N N . HIS B 1 80 ? 5.727 5.059 -5.586 1 97 80 HIS B N 1
ATOM 1672 C CA . HIS B 1 80 ? 7.133 4.699 -5.43 1 97 80 HIS B CA 1
ATOM 1673 C C . HIS B 1 80 ? 7.363 3.229 -5.766 1 97 80 HIS B C 1
ATOM 1675 O O . HIS B 1 80 ? 6.68 2.352 -5.23 1 97 80 HIS B O 1
ATOM 1681 N N . LYS B 1 81 ? 8.312 2.879 -6.516 1 96.94 81 LYS B N 1
ATOM 1682 C CA . LYS B 1 81 ? 8.516 1.545 -7.074 1 96.94 81 LYS B CA 1
ATOM 1683 C C . LYS B 1 81 ? 8.805 0.526 -5.977 1 96.94 81 LYS B C 1
ATOM 1685 O O . LYS B 1 81 ? 8.586 -0.672 -6.16 1 96.94 81 LYS B O 1
ATOM 1690 N N . THR B 1 82 ? 9.328 0.973 -4.836 1 95.5 82 THR B N 1
ATOM 1691 C CA . THR B 1 82 ? 9.727 0.063 -3.77 1 95.5 82 THR B CA 1
ATOM 1692 C C . THR B 1 82 ? 8.695 0.064 -2.645 1 95.5 82 THR B C 1
ATOM 1694 O O . THR B 1 82 ? 8.391 -0.986 -2.076 1 95.5 82 THR B O 1
ATOM 1697 N N . PHE B 1 83 ? 8.07 1.303 -2.418 1 96 83 PHE B N 1
ATOM 1698 C CA . PHE B 1 83 ? 7.32 1.454 -1.178 1 96 83 PHE B CA 1
ATOM 1699 C C . PHE B 1 83 ? 5.852 1.735 -1.468 1 96 83 PHE B C 1
ATOM 1701 O O . PHE B 1 83 ? 5.047 1.868 -0.544 1 96 83 PHE B O 1
ATOM 1708 N N . GLY B 1 84 ? 5.52 1.812 -2.705 1 97.81 84 GLY B N 1
ATOM 1709 C CA . GLY B 1 84 ? 4.117 1.918 -3.07 1 97.81 84 GLY B CA 1
ATOM 1710 C C . GLY B 1 84 ? 3.592 3.34 -3.018 1 97.81 84 GLY B C 1
ATOM 1711 O O . GLY B 1 84 ? 4.266 4.273 -3.461 1 97.81 84 GLY B O 1
ATOM 1712 N N . ILE B 1 85 ? 2.367 3.508 -2.486 1 98.69 85 ILE B N 1
ATOM 1713 C CA . ILE B 1 85 ? 1.678 4.793 -2.531 1 98.69 85 ILE B CA 1
ATOM 1714 C C . ILE B 1 85 ? 2.355 5.773 -1.579 1 98.69 85 ILE B C 1
ATOM 1716 O O . ILE B 1 85 ? 2.488 5.5 -0.384 1 98.69 85 ILE B O 1
ATOM 1720 N N . TYR B 1 86 ? 2.773 6.895 -2.113 1 97.81 86 TYR B N 1
ATOM 1721 C CA . TYR B 1 86 ? 3.5 7.926 -1.384 1 97.81 86 TYR B CA 1
ATOM 1722 C C . TYR B 1 86 ? 2.719 9.234 -1.37 1 97.81 86 TYR B C 1
ATOM 1724 O O . TYR B 1 86 ? 2.332 9.742 -2.424 1 97.81 86 TYR B O 1
ATOM 1732 N N . LEU B 1 87 ? 2.443 9.734 -0.173 1 98.75 87 LEU B N 1
ATOM 1733 C CA . LEU B 1 87 ? 1.755 11.016 -0.032 1 98.75 87 LEU B CA 1
ATOM 1734 C C . LEU B 1 87 ? 2.625 12.164 -0.541 1 98.75 87 LEU B C 1
ATOM 1736 O O . LEU B 1 87 ? 3.689 12.438 0.02 1 98.75 87 LEU B O 1
ATOM 1740 N N . GLU B 1 88 ? 2.107 12.805 -1.565 1 98.25 88 GLU B N 1
ATOM 1741 C CA . GLU B 1 88 ? 2.895 13.859 -2.193 1 98.25 88 GLU B CA 1
ATOM 1742 C C . GLU B 1 88 ? 2.527 15.234 -1.636 1 98.25 88 GLU B C 1
ATOM 1744 O O . GLU B 1 88 ? 3.404 16 -1.237 1 98.25 88 GLU B O 1
ATOM 1749 N N . SER B 1 89 ? 1.257 15.531 -1.644 1 98.81 89 SER B N 1
ATOM 1750 C CA . SER B 1 89 ? 0.837 16.859 -1.207 1 98.81 89 SER B CA 1
ATOM 1751 C C . SER B 1 89 ? -0.495 16.797 -0.466 1 98.81 89 SER B C 1
ATOM 1753 O O . SER B 1 89 ? -1.303 15.898 -0.699 1 98.81 89 SER B O 1
ATOM 1755 N N . VAL B 1 90 ? -0.715 17.688 0.377 1 98.88 90 VAL B N 1
ATOM 1756 C CA . VAL B 1 90 ? -1.983 17.953 1.05 1 98.88 90 VAL B CA 1
ATOM 1757 C C . VAL B 1 90 ? -2.359 19.422 0.891 1 98.88 90 VAL B C 1
ATOM 1759 O O . VAL B 1 90 ? -1.562 20.312 1.201 1 98.88 90 VAL B O 1
ATOM 1762 N N . ASN B 1 91 ? -3.584 19.625 0.278 1 98.5 91 ASN B N 1
ATOM 1763 C CA . ASN B 1 91 ? -4.121 20.953 0.047 1 98.5 91 ASN B CA 1
ATOM 1764 C C . ASN B 1 91 ? -3.141 21.828 -0.734 1 98.5 91 ASN B C 1
ATOM 1766 O O . ASN B 1 91 ? -2.906 22.984 -0.374 1 98.5 91 ASN B O 1
ATOM 1770 N N . GLY B 1 92 ? -2.486 21.156 -1.637 1 97.69 92 GLY B N 1
ATOM 1771 C CA . GLY B 1 92 ? -1.658 21.875 -2.592 1 97.69 92 GLY B CA 1
ATOM 1772 C C . GLY B 1 92 ? -0.223 22.047 -2.129 1 97.69 92 GLY B C 1
ATOM 1773 O O . GLY B 1 92 ? 0.615 22.562 -2.867 1 97.69 92 GLY B O 1
ATOM 1774 N N . LEU B 1 93 ? 0.059 21.734 -0.924 1 98.5 93 LEU B N 1
ATOM 1775 C CA . LEU B 1 93 ? 1.411 21.859 -0.388 1 98.5 93 LEU B CA 1
ATOM 1776 C C . LEU B 1 93 ? 2.15 20.516 -0.491 1 98.5 93 LEU B C 1
ATOM 1778 O O . LEU B 1 93 ? 1.788 19.547 0.177 1 98.5 93 LEU B O 1
ATOM 1782 N N . ALA B 1 94 ? 3.252 20.5 -1.336 1 98.44 94 ALA B N 1
ATOM 1783 C CA . ALA B 1 94 ? 4.055 19.297 -1.52 1 98.44 94 ALA B CA 1
ATOM 1784 C C . ALA B 1 94 ? 5.348 19.359 -0.711 1 98.44 94 ALA B C 1
ATOM 1786 O O . ALA B 1 94 ? 5.91 20.438 -0.523 1 98.44 94 ALA B O 1
ATOM 1787 N N . GLY B 1 95 ? 5.812 18.234 -0.215 1 97.19 95 GLY B N 1
ATOM 1788 C CA . GLY B 1 95 ? 7.168 18.188 0.303 1 97.19 95 GLY B CA 1
ATOM 1789 C C . GLY B 1 95 ? 8.211 18.562 -0.729 1 97.19 95 GLY B C 1
ATOM 1790 O O . GLY B 1 95 ? 7.926 18.609 -1.927 1 97.19 95 GLY B O 1
ATOM 1791 N N . SER B 1 96 ? 9.391 18.859 -0.201 1 96.5 96 SER B N 1
ATOM 1792 C CA . SER B 1 96 ? 10.477 19.312 -1.066 1 96.5 96 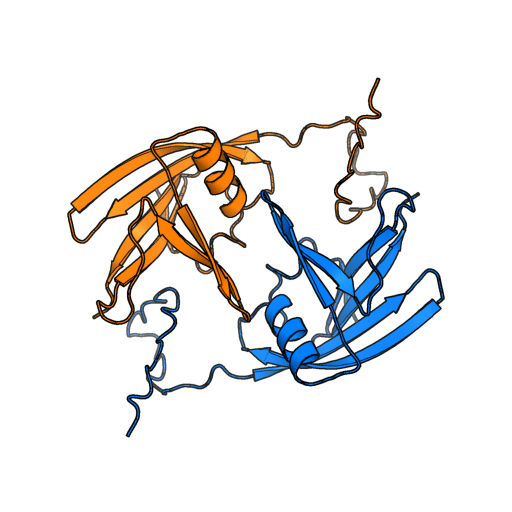SER B CA 1
ATOM 1793 C C . SER B 1 96 ? 11.836 18.875 -0.533 1 96.5 96 SER B C 1
ATOM 1795 O O . SER B 1 96 ? 12.18 19.156 0.613 1 96.5 96 SER B O 1
ATOM 1797 N N . ASP B 1 97 ? 12.539 18.188 -1.41 1 93.81 97 ASP B N 1
ATOM 1798 C CA . ASP B 1 97 ? 13.906 17.844 -1.028 1 93.81 97 ASP B CA 1
ATOM 1799 C C . ASP B 1 97 ? 14.773 19.109 -0.898 1 93.81 97 ASP B C 1
ATOM 1801 O O . ASP B 1 97 ? 15.555 19.234 0.046 1 93.81 97 ASP B O 1
ATOM 1805 N N . LYS B 1 98 ? 14.648 19.969 -1.829 1 95.31 98 LYS B N 1
ATOM 1806 C CA . LYS B 1 98 ? 15.406 21.219 -1.833 1 95.31 98 LYS B CA 1
ATOM 1807 C C . LYS B 1 98 ? 15.188 22 -0.542 1 95.31 98 LYS B C 1
ATOM 1809 O O . LYS B 1 98 ? 16.141 22.469 0.074 1 95.31 98 LYS B O 1
ATOM 1814 N N . ASP B 1 99 ? 13.914 22.125 -0.179 1 95.75 99 ASP B N 1
ATOM 1815 C CA . ASP B 1 99 ? 13.562 22.891 1.015 1 95.75 99 ASP B CA 1
ATOM 1816 C C . ASP B 1 99 ? 13.609 22 2.262 1 95.75 99 ASP B C 1
ATOM 1818 O O . ASP B 1 99 ? 13.344 22.469 3.369 1 95.75 99 ASP B O 1
ATOM 1822 N N . GLN B 1 100 ? 13.82 20.625 2.096 1 96.19 100 GLN B N 1
ATOM 1823 C CA . GLN B 1 100 ? 13.938 19.656 3.176 1 96.19 100 GLN B CA 1
ATOM 1824 C C . GLN B 1 100 ? 12.656 19.594 4 1 96.19 100 GLN B C 1
ATOM 1826 O O . GLN B 1 100 ? 12.703 19.641 5.23 1 96.19 100 GLN B O 1
ATOM 1831 N N . THR B 1 101 ? 11.523 19.531 3.279 1 97.69 101 THR B N 1
ATOM 1832 C CA . THR B 1 101 ? 10.219 19.406 3.912 1 97.69 101 THR B CA 1
ATOM 1833 C C . THR B 1 101 ? 9.547 18.094 3.496 1 97.69 101 THR B C 1
ATOM 1835 O O . THR B 1 101 ? 9.852 17.547 2.432 1 97.69 101 THR B O 1
ATOM 1838 N N . TYR B 1 102 ? 8.719 17.531 4.324 1 97.19 102 TYR B N 1
ATOM 1839 C CA . TYR B 1 102 ? 7.953 16.328 4.043 1 97.19 102 TYR B CA 1
ATOM 1840 C C . TYR B 1 102 ? 6.695 16.266 4.902 1 97.19 102 TYR B C 1
ATOM 1842 O O . TYR B 1 102 ? 6.539 17.047 5.844 1 97.19 102 TYR B O 1
ATOM 1850 N N . TRP B 1 103 ? 5.789 15.445 4.594 1 98.25 103 TRP B N 1
ATOM 1851 C CA . TRP B 1 103 ? 4.598 15.18 5.395 1 98.25 103 TRP B CA 1
ATOM 1852 C C . TRP B 1 103 ? 4.828 14 6.332 1 98.25 103 TRP B C 1
ATOM 1854 O O . TRP B 1 103 ? 4.984 12.867 5.887 1 98.25 103 TRP B O 1
ATOM 1864 N N . GLU B 1 104 ? 4.898 14.289 7.598 1 98.25 104 GLU B N 1
ATOM 1865 C CA . GLU B 1 104 ? 4.969 13.266 8.641 1 98.25 104 GLU B CA 1
ATOM 1866 C C . GLU B 1 104 ? 3.584 12.734 8.992 1 98.25 104 GLU B C 1
ATOM 1868 O O . GLU B 1 104 ? 2.641 13.508 9.164 1 98.25 104 GLU B O 1
ATOM 1873 N N . LEU B 1 105 ? 3.457 11.398 9.117 1 98.69 105 LEU B N 1
ATOM 1874 C CA . LEU B 1 105 ? 2.176 10.789 9.445 1 98.69 105 LEU B CA 1
ATOM 1875 C C . LEU B 1 105 ? 2.156 10.32 10.898 1 98.69 105 LEU B C 1
ATOM 1877 O O . LEU B 1 105 ? 3.033 9.57 11.328 1 98.69 105 LEU B O 1
ATOM 1881 N N . LEU B 1 106 ? 1.173 10.789 11.633 1 98.62 106 LEU B N 1
ATOM 1882 C CA . LEU B 1 106 ? 0.983 10.43 13.031 1 98.62 106 LEU B CA 1
ATOM 1883 C C . LEU B 1 106 ? -0.423 9.891 13.273 1 98.62 106 LEU B C 1
ATOM 1885 O O . LEU B 1 106 ? -1.343 10.188 12.5 1 98.62 106 LEU B O 1
ATOM 1889 N N . SER B 1 107 ? -0.518 9.102 14.273 1 98.56 107 SER B N 1
ATOM 1890 C CA . SER B 1 107 ? -1.801 8.594 14.75 1 98.56 107 SER B CA 1
ATOM 1891 C C . SER B 1 107 ? -2.092 9.062 16.172 1 98.56 107 SER B C 1
ATOM 1893 O O . SER B 1 107 ? -1.209 9.047 17.031 1 98.56 107 SER B O 1
ATOM 1895 N N . GLU B 1 108 ? -3.24 9.555 16.359 1 98.56 108 GLU B N 1
ATOM 1896 C CA . GLU B 1 108 ? -3.723 9.859 17.703 1 98.56 108 GLU B CA 1
ATOM 1897 C C . GLU B 1 108 ? -4.902 8.969 18.078 1 98.56 108 GLU B C 1
ATOM 1899 O O . GLU B 1 108 ? -5.973 9.062 17.484 1 98.56 108 GLU B O 1
ATOM 1904 N N . LYS B 1 109 ? -4.73 8.109 18.984 1 97.06 109 LYS B N 1
ATOM 1905 C CA . LYS B 1 109 ? -5.742 7.219 19.547 1 97.06 109 LYS B CA 1
ATOM 1906 C C . LYS B 1 109 ? -5.824 7.355 21.062 1 97.06 109 LYS B C 1
ATOM 1908 O O . LYS B 1 109 ? -4.824 7.168 21.766 1 97.06 109 LYS B O 1
ATOM 1913 N N . ALA B 1 110 ? -7.027 7.691 21.516 1 94.31 110 ALA B N 1
ATOM 1914 C CA . ALA B 1 110 ? -7.258 7.84 22.953 1 94.31 110 ALA B CA 1
ATOM 1915 C C . ALA B 1 110 ? -6.234 8.781 23.578 1 94.31 110 ALA B C 1
ATOM 1917 O O . ALA B 1 110 ? -5.656 8.469 24.625 1 94.31 110 ALA B O 1
ATOM 1918 N N . GLY B 1 111 ? -5.859 9.742 22.891 1 94.62 111 GLY B N 1
ATOM 1919 C CA . GLY B 1 111 ? -5.016 10.797 23.422 1 94.62 111 GLY B CA 1
ATOM 1920 C C . GLY B 1 111 ? -3.533 10.523 23.25 1 94.62 111 GLY B C 1
ATOM 1921 O O . GLY B 1 111 ? -2.697 11.359 23.594 1 94.62 111 GLY B O 1
ATOM 1922 N N . VAL B 1 112 ? -3.201 9.375 22.844 1 97.81 112 VAL B N 1
ATOM 1923 C CA . VAL B 1 112 ? -1.802 9.008 22.641 1 97.81 112 VAL B CA 1
ATOM 1924 C C . VAL B 1 112 ? -1.409 9.234 21.188 1 97.81 112 VAL B C 1
ATOM 1926 O O . VAL B 1 112 ? -2.08 8.742 20.266 1 97.81 112 VAL B O 1
ATOM 1929 N N . ILE B 1 113 ? -0.354 9.961 20.953 1 98.19 113 ILE B N 1
ATOM 1930 C CA . ILE B 1 113 ? 0.127 10.258 19.609 1 98.19 113 ILE B CA 1
ATOM 1931 C C . ILE B 1 113 ? 1.342 9.383 19.297 1 98.19 113 ILE B C 1
ATOM 1933 O O . ILE B 1 113 ? 2.277 9.297 20.094 1 98.19 113 ILE B O 1
ATOM 1937 N N . THR B 1 114 ? 1.271 8.711 18.188 1 98.25 114 THR B N 1
ATOM 1938 C CA . THR B 1 114 ? 2.377 7.863 17.75 1 98.25 114 THR B CA 1
ATOM 1939 C C . THR B 1 114 ? 2.723 8.141 16.297 1 98.25 114 THR B C 1
ATOM 1941 O O . THR B 1 114 ? 1.838 8.414 15.477 1 98.25 114 THR B O 1
ATOM 1944 N N . ARG B 1 115 ? 4.031 8.07 15.969 1 98.25 115 ARG B N 1
ATOM 1945 C CA . ARG B 1 115 ? 4.488 8.18 14.586 1 98.25 115 ARG B CA 1
ATOM 1946 C C . ARG B 1 115 ? 4.254 6.883 13.82 1 98.25 115 ARG B C 1
ATOM 1948 O O . ARG B 1 115 ? 4.543 5.797 14.328 1 98.25 115 ARG B O 1
ATOM 1955 N N . LEU B 1 116 ? 3.738 7.02 12.641 1 96.94 116 LEU B N 1
ATOM 1956 C CA . LEU B 1 116 ? 3.521 5.84 11.805 1 96.94 116 LEU B CA 1
ATOM 1957 C C . LEU B 1 116 ? 4.793 5.469 11.055 1 96.94 116 LEU B C 1
ATOM 1959 O O . LEU B 1 116 ? 5.535 6.344 10.609 1 96.94 116 LEU B O 1
ATOM 1963 N N . GLU B 1 117 ? 5.012 4.156 10.906 1 93.94 117 GLU B N 1
ATOM 1964 C CA . GLU B 1 117 ? 6.191 3.666 10.203 1 93.94 117 GLU B CA 1
ATOM 1965 C C . GLU B 1 117 ? 5.84 3.205 8.789 1 93.94 117 GLU B C 1
ATOM 1967 O O . GLU B 1 117 ? 6.68 2.646 8.086 1 93.94 117 GLU B O 1
ATOM 1972 N N . VAL B 1 118 ? 4.566 3.33 8.398 1 95 118 VAL B N 1
ATOM 1973 C CA . VAL B 1 118 ? 4.102 2.965 7.062 1 95 118 VAL B CA 1
ATOM 1974 C C . VAL B 1 118 ? 3.355 4.141 6.434 1 95 118 VAL B C 1
ATOM 1976 O O . VAL B 1 118 ? 2.953 5.074 7.137 1 95 118 VAL B O 1
ATOM 1979 N N . GLY B 1 119 ? 3.227 4.16 5.172 1 96.75 119 GLY B N 1
ATOM 1980 C CA . GLY B 1 119 ? 2.598 5.254 4.445 1 96.75 119 GLY B CA 1
ATOM 1981 C C . GLY B 1 119 ? 1.087 5.137 4.379 1 96.75 119 GLY B C 1
ATOM 1982 O O . GLY B 1 119 ? 0.504 4.223 4.973 1 96.75 119 GLY B O 1
ATOM 1983 N N . ILE B 1 120 ? 0.49 5.996 3.57 1 98.75 120 ILE B N 1
ATOM 1984 C CA . ILE B 1 120 ? -0.961 6.105 3.479 1 98.75 120 ILE B CA 1
ATOM 1985 C C . ILE B 1 120 ? -1.523 4.883 2.758 1 98.75 120 ILE B C 1
ATOM 1987 O O . ILE B 1 120 ? -2.701 4.547 2.912 1 98.75 120 ILE B O 1
ATOM 1991 N N . GLY B 1 121 ? -0.716 4.246 1.988 1 98.31 121 GLY B N 1
ATOM 1992 C CA . GLY B 1 121 ? -1.163 3.115 1.194 1 98.31 121 GLY B CA 1
ATOM 1993 C C . GLY B 1 121 ? -1.148 1.806 1.961 1 98.31 121 GLY B C 1
ATOM 1994 O O . GLY B 1 121 ? -1.543 0.765 1.431 1 98.31 121 GLY B O 1
ATOM 1995 N N . CYS B 1 122 ? -0.754 1.838 3.279 1 97.5 122 CYS B N 1
ATOM 1996 C CA . CYS B 1 122 ? -0.596 0.583 4.008 1 97.5 122 CYS B CA 1
ATOM 1997 C C . CYS B 1 122 ? -1.215 0.676 5.395 1 97.5 122 CYS B C 1
ATOM 1999 O O . CYS B 1 122 ? -1.573 -0.342 5.988 1 97.5 122 CYS B O 1
ATOM 2001 N N . TYR B 1 123 ? -1.375 1.874 5.957 1 97.94 123 TYR B N 1
ATOM 2002 C CA . TYR B 1 123 ? -1.833 2.016 7.332 1 97.94 123 TYR B CA 1
ATOM 2003 C C . TYR B 1 123 ? -3.328 1.745 7.441 1 97.94 123 TYR B C 1
ATOM 2005 O O . TYR B 1 123 ? -4.125 2.328 6.703 1 97.94 123 TYR B O 1
ATOM 2013 N N . GLN B 1 124 ? -3.693 0.881 8.406 1 96.69 124 GLN B N 1
ATOM 2014 C CA . GLN B 1 124 ? -5.09 0.559 8.68 1 96.69 124 GLN B CA 1
ATOM 2015 C C . GLN B 1 124 ? -5.59 1.289 9.922 1 96.69 124 GLN B C 1
ATOM 2017 O O . GLN B 1 124 ? -5.25 0.915 11.047 1 96.69 124 GLN B O 1
ATOM 2022 N N . PRO B 1 125 ? -6.469 2.213 9.789 1 96.75 125 PRO B N 1
ATOM 2023 C CA . PRO B 1 125 ? -6.945 2.986 10.938 1 96.75 125 PRO B CA 1
ATOM 2024 C C . PRO B 1 125 ? -7.965 2.223 11.781 1 96.75 125 PRO B C 1
ATOM 2026 O O . PRO B 1 125 ? -8.586 1.271 11.297 1 96.75 125 PRO B O 1
ATOM 2029 N N . LYS B 1 126 ? -8.102 2.66 12.992 1 96.94 126 LYS B N 1
ATOM 2030 C CA . LYS B 1 126 ? -9.141 2.182 13.898 1 96.94 126 LYS B CA 1
ATOM 2031 C C . LYS B 1 126 ? -10.297 3.176 13.984 1 96.94 126 LYS B C 1
ATOM 2033 O O . LYS B 1 126 ? -10.133 4.352 13.656 1 96.94 126 LYS B O 1
ATOM 2038 N N . LYS B 1 127 ? -11.438 2.629 14.414 1 97.12 127 LYS B N 1
ATOM 2039 C CA . LYS B 1 127 ? -12.602 3.482 14.641 1 97.12 127 LYS B CA 1
ATOM 2040 C C . LYS B 1 127 ? -12.25 4.656 15.547 1 97.12 127 LYS B C 1
ATOM 2042 O O . LYS B 1 127 ? -11.562 4.484 16.562 1 97.12 127 LYS B O 1
ATOM 2047 N N . ASN B 1 128 ? -12.633 5.879 15.172 1 98 128 ASN B N 1
ATOM 2048 C CA . ASN B 1 128 ? -12.523 7.133 15.914 1 98 128 ASN B CA 1
ATOM 2049 C C . ASN B 1 128 ? -11.078 7.605 16 1 98 128 ASN B C 1
ATOM 2051 O O . ASN B 1 128 ? -10.766 8.531 16.766 1 98 128 ASN B O 1
ATOM 2055 N N . GLU B 1 129 ? -10.18 6.984 15.297 1 98.56 129 GLU B N 1
ATOM 2056 C CA . GLU B 1 129 ? -8.789 7.414 15.242 1 98.56 129 GLU B CA 1
ATOM 2057 C C . GLU B 1 129 ? -8.656 8.766 14.547 1 98.56 129 GLU B C 1
ATOM 2059 O O . GLU B 1 129 ? -9.422 9.078 13.633 1 98.56 129 GLU B O 1
ATOM 2064 N N . ASN B 1 130 ? -7.75 9.602 15.031 1 98.75 130 ASN B N 1
ATOM 2065 C CA . ASN B 1 130 ? -7.391 10.852 14.367 1 98.75 130 ASN B CA 1
ATOM 2066 C C . ASN B 1 130 ? -6.051 10.734 13.641 1 98.75 130 ASN B C 1
ATOM 2068 O O . ASN B 1 130 ? -5.02 10.508 14.273 1 98.75 130 ASN B O 1
ATOM 2072 N N . PHE B 1 131 ? -6.039 10.828 12.297 1 98.31 131 PHE B N 1
ATOM 2073 C CA . PHE B 1 131 ? -4.824 10.914 11.5 1 98.31 131 PHE B CA 1
ATOM 2074 C C . PHE B 1 131 ? -4.25 12.32 11.523 1 98.31 131 PHE B C 1
ATOM 2076 O O . PHE B 1 131 ? -4.934 13.289 11.164 1 98.31 131 PHE B O 1
ATOM 2083 N N . ILE B 1 132 ? -3.059 12.406 11.875 1 98.69 132 ILE B N 1
ATOM 2084 C CA . ILE B 1 132 ? -2.406 13.711 11.844 1 98.69 132 ILE B CA 1
ATOM 2085 C C . ILE B 1 132 ? -1.358 13.734 10.727 1 98.69 132 ILE B C 1
ATOM 2087 O O . ILE B 1 132 ? -0.409 12.953 10.75 1 98.69 132 ILE B O 1
ATOM 2091 N N . MET B 1 133 ? -1.598 14.5 9.758 1 98.75 133 MET B N 1
ATOM 2092 C CA . MET B 1 133 ? -0.63 14.797 8.711 1 98.75 133 MET B CA 1
ATOM 2093 C C . MET B 1 133 ? 0.104 16.094 9 1 98.75 133 MET B C 1
ATOM 2095 O O . MET B 1 133 ? -0.479 17.188 8.898 1 98.75 133 MET B O 1
ATOM 2099 N N . ASN B 1 134 ? 1.33 15.977 9.312 1 98.75 134 ASN B N 1
ATOM 2100 C CA . ASN B 1 134 ? 2.127 17.078 9.828 1 98.75 134 ASN B CA 1
ATOM 2101 C C . ASN B 1 134 ? 3.221 17.484 8.852 1 98.75 134 ASN B C 1
ATOM 2103 O O . ASN B 1 134 ? 4.199 16.766 8.664 1 98.75 134 ASN B O 1
ATOM 2107 N N . PHE B 1 135 ? 3.037 18.625 8.258 1 98.62 135 PHE B N 1
ATOM 2108 C CA . PHE B 1 135 ? 4.062 19.188 7.383 1 98.62 135 PHE B CA 1
ATOM 2109 C C . PHE B 1 135 ? 5.219 19.75 8.203 1 98.62 135 PHE B C 1
ATOM 2111 O O . PHE B 1 135 ? 5.035 20.672 8.992 1 98.62 135 PHE B O 1
ATOM 2118 N N . THR B 1 136 ? 6.414 19.141 7.965 1 97.88 136 THR B N 1
ATOM 2119 C CA . THR B 1 136 ? 7.566 19.516 8.781 1 97.88 136 THR B CA 1
ATOM 2120 C C . THR B 1 136 ? 8.859 19.406 7.973 1 97.88 136 THR B C 1
ATOM 2122 O O . THR B 1 136 ? 8.82 19.266 6.75 1 97.88 136 THR B O 1
ATOM 2125 N N . SER B 1 137 ? 10 19.719 8.531 1 95.88 137 SER B N 1
ATOM 2126 C CA . SER B 1 137 ? 11.297 19.719 7.863 1 95.88 137 SER B CA 1
ATOM 2127 C C . SER B 1 137 ? 12.297 18.828 8.594 1 95.88 137 SER B C 1
ATOM 2129 O O . SER B 1 137 ? 12.023 18.375 9.703 1 95.88 137 SER B O 1
ATOM 2131 N N . TRP B 1 138 ? 13.352 18.422 7.879 1 88.88 138 TRP B N 1
ATOM 2132 C CA . TRP B 1 138 ? 14.484 17.734 8.508 1 88.88 138 TRP B CA 1
ATOM 2133 C C . TRP B 1 138 ? 15.758 18.562 8.375 1 88.88 138 TRP B C 1
ATOM 2135 O O . TRP B 1 138 ? 15.875 19.391 7.465 1 88.88 138 TRP B O 1
ATOM 2145 N N . ASP B 1 139 ? 16.547 18.844 9.523 1 73.62 139 ASP B N 1
ATOM 2146 C CA . ASP B 1 139 ? 17.766 19.656 9.57 1 73.62 139 ASP B CA 1
ATOM 2147 C C . ASP B 1 139 ? 18.969 18.891 9.023 1 73.62 139 ASP B C 1
ATOM 2149 O O . ASP B 1 139 ? 19.031 17.672 9.141 1 73.62 139 ASP B O 1
#

Nearest PDB structures (foldseek):
  7qbg-assembly2_C  TM=8.627E-01  e=4.535E-09  Homo sapiens
  4kkj-assembly1_A  TM=8.827E-01  e=2.043E-08  Homo sapiens
  2pmv-assembly3_C  TM=7.999E-01  e=1.262E-08  Homo sapiens
  3ryt-assembly1_A  TM=3.794E-01  e=4.344E-02  Mus musculus
  8tsc-assembly1_A  TM=4.402E-01  e=1.009E-01  Homo sapiens

Organism: Cyprinus carpio (NCBI:txid7962)

InterPro domains:
  IPR051588 Eukaryotic Cobalamin Transport [PTHR10559] (26-138)

Foldseek 3Di:
DDDPPPPPPPDPCPPPPPVPCPPPPPDDQDKFKEKEKEAEPVVGDIDMDIFIAGQQGFLLRRLVRCVVVPVQWDWDWDQDPPQGTGTADISPHGADPVQQKHWWKWKADPRDIDGDPHHRRDHHDDHHIYIYTYIDGDD/DDDPPPPPPDDPCPPPPPVPCPPPPPDDQDKFKEKEKEAEPVVGDIDMDIFIAGQQGFLLRRLVRCVVVPVQWDWDWDQDPPQGTGTADISPHGADPVQQKHWWKWKADPRDIDGDPHHRRDHHDDHHIYIYTYIDGDD